Protein 4L5R (pdb70)

Structure (mmCIF, N/CA/C/O backbone):
data_4L5R
#
_entry.id   4L5R
#
_cell.length_a   46.347
_cell.length_b   86.424
_cell.length_c   51.412
_cell.angle_alpha   90.00
_cell.angle_beta   113.34
_cell.angle_gamma   90.00
#
_symmetry.space_group_name_H-M   'P 1 21 1'
#
loop_
_entity.id
_entity.type
_entity.pdbx_description
1 polymer 'Interferon-activable protein 202'
2 polymer '20-mer DNA'
3 non-polymer 'SODIUM ION'
4 water water
#
loop_
_atom_site.group_PDB
_atom_site.id
_atom_site.type_symbol
_atom_site.label_atom_id
_atom_site.label_alt_id
_atom_site.label_comp_id
_atom_site.label_asym_id
_atom_site.label_entity_id
_atom_site.label_seq_id
_atom_site.pdbx_PDB_ins_code
_atom_site.Cartn_x
_atom_site.Cartn_y
_atom_site.Cartn_z
_atom_site.occupancy
_atom_site.B_iso_or_equiv
_atom_site.auth_seq_id
_atom_site.auth_comp_id
_atom_site.auth_asym_id
_atom_site.auth_atom_id
_atom_site.pdbx_PDB_model_num
ATOM 1 N N . THR A 1 1 ? -9.460 -38.362 -5.448 1.00 64.27 46 THR C N 1
ATOM 2 C CA . THR A 1 1 ? -10.415 -37.531 -4.724 1.00 65.69 46 THR C CA 1
ATOM 3 C C . THR A 1 1 ? -11.283 -36.722 -5.687 1.00 61.82 46 THR C C 1
ATOM 4 O O . THR A 1 1 ? -10.833 -36.346 -6.767 1.00 62.52 46 THR C O 1
ATOM 8 N N . PRO A 1 2 ? -12.536 -36.448 -5.297 1.00 62.39 47 PRO C N 1
ATOM 9 C CA . PRO A 1 2 ? -13.442 -35.729 -6.201 1.00 55.56 47 PRO C CA 1
ATOM 10 C C . PRO A 1 2 ? -12.928 -34.338 -6.587 1.00 48.43 47 PRO C C 1
ATOM 11 O O . PRO A 1 2 ? -13.270 -33.847 -7.661 1.00 44.38 47 PRO C O 1
ATOM 15 N N . LYS A 1 3 ? -12.120 -33.719 -5.730 1.00 46.08 48 LYS C N 1
ATOM 16 C CA . LYS A 1 3 ? -11.606 -32.377 -6.007 1.00 45.25 48 LYS C CA 1
ATOM 17 C C . LYS A 1 3 ? -10.186 -32.362 -6.579 1.00 41.72 48 LYS C C 1
ATOM 18 O O . LYS A 1 3 ? -9.561 -31.305 -6.653 1.00 40.37 48 LYS C O 1
ATOM 24 N N . LYS A 1 4 ? -9.674 -33.527 -6.970 1.00 48.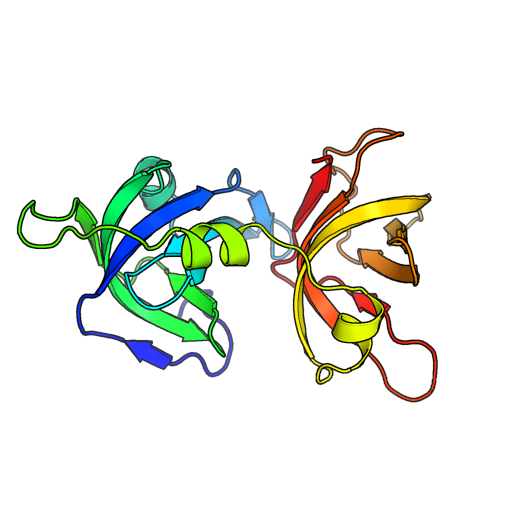68 49 LYS C N 1
ATOM 25 C CA . LYS A 1 4 ? -8.313 -33.634 -7.506 1.00 52.14 49 LYS C CA 1
ATOM 26 C C . LYS A 1 4 ? -8.068 -32.613 -8.618 1.00 43.56 49 LYS C C 1
ATOM 27 O O . LYS A 1 4 ? -8.851 -32.522 -9.569 1.00 36.99 49 LYS C O 1
ATOM 33 N N . ASN A 1 5 ? -6.981 -31.851 -8.486 1.00 36.33 50 ASN C N 1
ATOM 34 C CA . ASN A 1 5 ? -6.581 -30.852 -9.475 1.00 34.52 50 ASN C CA 1
ATOM 35 C C . ASN A 1 5 ? -7.478 -29.621 -9.596 1.00 36.24 50 ASN C C 1
ATOM 36 O O . ASN A 1 5 ? -7.154 -28.695 -10.346 1.00 35.99 50 ASN C O 1
ATOM 41 N N . ILE A 1 6 ? -8.589 -29.595 -8.862 1.00 33.29 51 ILE C N 1
ATOM 42 C CA . ILE A 1 6 ? -9.496 -28.441 -8.921 1.00 33.64 51 ILE C CA 1
ATOM 43 C C . ILE A 1 6 ? -8.964 -27.255 -8.112 1.00 37.99 51 ILE C C 1
ATOM 44 O O . ILE A 1 6 ? -8.326 -27.437 -7.078 1.00 39.15 51 ILE C O 1
ATOM 49 N N . SER A 1 7 ? -9.243 -26.040 -8.575 1.00 36.39 52 SER C N 1
ATOM 50 C CA . SER A 1 7 ? -8.757 -24.836 -7.901 1.00 39.02 52 SER C CA 1
ATOM 51 C C . SER A 1 7 ? -9.389 -24.639 -6.522 1.00 45.25 52 SER C C 1
ATOM 52 O O . SER A 1 7 ? -10.503 -25.100 -6.268 1.00 38.41 52 SER C O 1
ATOM 55 N N . LYS A 1 8 ? -8.668 -23.946 -5.643 1.00 51.67 53 LYS C N 1
ATOM 56 C CA . LYS A 1 8 ? -9.157 -23.623 -4.304 1.00 54.93 53 LYS C CA 1
ATOM 57 C C . LYS A 1 8 ? -10.480 -22.869 -4.351 1.00 51.58 53 LYS C C 1
ATOM 58 O O . LYS A 1 8 ? -10.639 -21.922 -5.122 1.00 46.79 53 LYS C O 1
ATOM 64 N N . GLY A 1 9 ? -11.426 -23.292 -3.518 1.00 50.63 54 GLY C N 1
ATOM 65 C CA . GLY A 1 9 ? -12.689 -22.590 -3.381 1.00 55.62 54 GLY C CA 1
ATOM 66 C C . GLY A 1 9 ? -13.709 -22.815 -4.486 1.00 53.26 54 GLY C C 1
ATOM 67 O O . GLY A 1 9 ? -14.758 -22.173 -4.499 1.00 52.43 54 GLY C O 1
ATOM 68 N N . ALA A 1 10 ? -13.415 -23.720 -5.415 1.00 41.50 55 ALA C N 1
ATOM 69 C CA . ALA A 1 10 ? -14.313 -23.940 -6.543 1.00 38.42 55 ALA C CA 1
ATOM 70 C C . ALA A 1 10 ? -15.611 -24.604 -6.086 1.00 37.26 55 ALA C C 1
ATOM 71 O O . ALA A 1 10 ? -15.625 -25.377 -5.129 1.00 38.95 55 ALA C O 1
ATOM 73 N N . VAL A 1 11 ? -16.694 -24.275 -6.777 1.00 37.05 56 VAL C N 1
ATOM 74 C CA . VAL A 1 11 ? -18.027 -24.764 -6.442 1.00 40.35 56 VAL C CA 1
ATOM 75 C C . VAL A 1 11 ? -18.501 -25.869 -7.382 1.00 37.60 56 VAL C C 1
ATOM 76 O O . VAL A 1 11 ? -18.534 -25.701 -8.607 1.00 35.02 56 VAL C O 1
ATOM 80 N N . LEU A 1 12 ? -18.889 -26.995 -6.797 1.00 38.20 57 LEU C N 1
ATOM 81 C CA . LEU A 1 12 ? -19.408 -28.115 -7.567 1.00 34.58 57 LEU C CA 1
ATOM 82 C C . LEU A 1 12 ? -20.823 -27.851 -8.092 1.00 36.90 57 LEU C C 1
ATOM 83 O O . LEU A 1 12 ? -21.705 -27.445 -7.339 1.00 38.18 57 LEU C O 1
ATOM 88 N N . HIS A 1 13 ? -21.030 -28.074 -9.389 1.00 31.01 58 HIS C N 1
ATOM 89 C CA . HIS A 1 13 ? -22.362 -27.980 -9.985 1.00 41.85 58 HIS C CA 1
ATOM 90 C C . HIS A 1 13 ? -22.805 -29.359 -10.466 1.00 41.33 58 HIS C C 1
ATOM 91 O O . HIS A 1 13 ? -22.261 -29.906 -11.427 1.00 37.56 58 HIS C O 1
ATOM 98 N N . GLU A 1 14 ? -23.791 -29.925 -9.787 1.00 37.28 59 GLU C N 1
ATOM 99 C CA . GLU A 1 14 ? -24.247 -31.265 -10.116 1.00 41.47 59 GLU C CA 1
ATOM 100 C C . GLU A 1 14 ? -25.200 -31.272 -11.298 1.00 40.17 59 GLU C C 1
ATOM 101 O O . GLU A 1 14 ? -25.260 -32.246 -12.049 1.00 37.13 59 GLU C O 1
ATOM 107 N N . LYS A 1 15 ? -25.949 -30.189 -11.465 1.00 34.28 60 LYS C N 1
ATOM 108 C CA . LYS A 1 15 ? -26.954 -30.143 -12.519 1.00 39.22 60 LYS C CA 1
ATOM 109 C C . LYS A 1 15 ? -26.306 -30.052 -13.896 1.00 31.21 60 LYS C C 1
ATOM 110 O O . LYS A 1 15 ? -25.335 -29.309 -14.082 1.00 34.47 60 LYS C O 1
ATOM 116 N N . PRO A 1 16 ? -26.841 -30.804 -14.865 1.00 31.53 61 PRO C N 1
ATOM 117 C CA . PRO A 1 16 ? -26.335 -30.772 -16.242 1.00 39.06 61 PRO C CA 1
ATOM 118 C C . PRO A 1 16 ? -26.468 -29.404 -16.915 1.00 37.00 61 PRO C C 1
ATOM 119 O O . PRO A 1 16 ? -27.472 -28.710 -16.766 1.00 32.06 61 PRO C O 1
ATOM 123 N N . MET A 1 17 ? -25.428 -29.024 -17.645 1.00 36.10 62 MET C N 1
ATOM 124 C CA . MET A 1 17 ? -25.464 -27.843 -18.490 1.00 29.37 62 MET C CA 1
ATOM 125 C C . MET A 1 17 ? -24.968 -28.194 -19.888 1.00 28.99 62 MET C C 1
ATOM 126 O O . MET A 1 17 ? -23.885 -28.780 -20.051 1.00 29.97 62 MET C O 1
ATOM 131 N N . THR A 1 18 ? -25.742 -27.815 -20.899 1.00 27.24 63 THR C N 1
ATOM 132 C CA . THR A 1 18 ? -25.330 -28.050 -22.279 1.00 28.84 63 THR C CA 1
ATOM 133 C C . THR A 1 18 ? -24.599 -26.833 -22.852 1.00 30.20 63 THR C C 1
ATOM 134 O O . THR A 1 18 ? -25.093 -25.710 -22.773 1.00 25.11 63 THR C O 1
ATOM 138 N N . VAL A 1 19 ? -23.422 -27.066 -23.423 1.00 24.00 64 VAL C N 1
ATOM 139 C CA . VAL A 1 19 ? -22.633 -25.993 -24.033 1.00 23.14 64 VAL C CA 1
ATOM 140 C C . VAL A 1 19 ? -22.199 -26.348 -25.457 1.00 28.22 64 VAL C C 1
ATOM 141 O O . VAL A 1 19 ? -22.146 -27.524 -25.841 1.00 28.29 64 VAL C O 1
ATOM 145 N N . MET A 1 20 ? -21.868 -25.330 -26.240 1.00 26.73 65 MET C N 1
ATOM 146 C CA . MET A 1 20 ? -21.291 -25.573 -27.546 1.00 25.11 65 MET C CA 1
ATOM 147 C C . MET A 1 20 ? -19.800 -25.288 -27.455 1.00 27.28 65 MET C C 1
ATOM 148 O O . MET A 1 2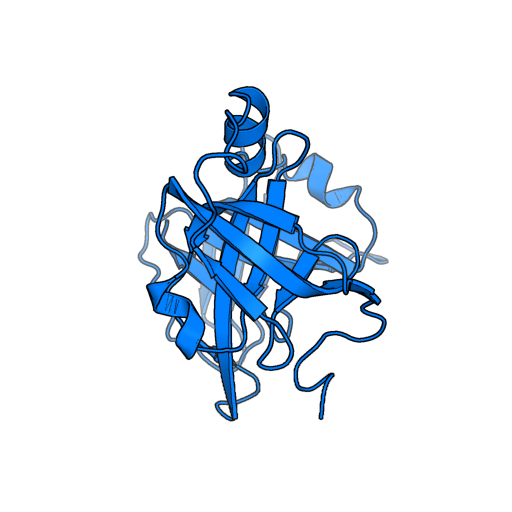0 ? -19.396 -24.236 -26.977 1.00 25.08 65 MET C O 1
ATOM 153 N N . VAL A 1 21 ? -18.982 -26.228 -27.897 1.00 27.81 66 VAL C N 1
ATOM 154 C CA . VAL A 1 21 ? -17.545 -26.012 -27.855 1.00 26.72 66 VAL C CA 1
ATOM 155 C C . VAL A 1 21 ? -17.105 -25.017 -28.929 1.00 28.12 66 VAL C C 1
ATOM 156 O O . VAL A 1 21 ? -17.454 -25.156 -30.106 1.00 32.45 66 VAL C O 1
ATOM 160 N N . LEU A 1 22 ? -16.345 -24.009 -28.519 1.00 28.42 67 LEU C N 1
ATOM 161 C CA . LEU A 1 22 ? -15.829 -23.024 -29.459 1.00 26.54 67 LEU C CA 1
ATOM 162 C C . LEU A 1 22 ? -14.367 -23.324 -29.815 1.00 28.16 67 LEU C C 1
ATOM 163 O O . LEU A 1 22 ? -14.017 -23.438 -30.990 1.00 30.98 67 LEU C O 1
ATOM 168 N N . THR A 1 23 ? -13.522 -23.465 -28.801 1.00 25.29 68 THR C N 1
ATOM 169 C CA . THR A 1 23 ? -12.096 -23.742 -29.032 1.00 29.16 68 THR C CA 1
ATOM 170 C C . THR A 1 23 ? -11.525 -24.656 -27.961 1.00 26.41 68 THR C C 1
ATOM 171 O O . THR A 1 23 ? -12.099 -24.794 -26.876 1.00 29.14 68 THR C O 1
ATOM 175 N N . ALA A 1 24 ? -10.384 -25.271 -28.263 1.00 26.78 69 ALA C N 1
ATOM 176 C CA . ALA A 1 24 ? -9.641 -26.022 -27.270 1.00 24.51 69 ALA C CA 1
ATOM 177 C C . ALA A 1 24 ? -8.168 -26.110 -27.678 1.00 27.41 69 ALA C C 1
ATOM 178 O O . ALA A 1 24 ? -7.847 -26.258 -28.857 1.00 31.01 69 ALA C O 1
ATOM 180 N N . THR A 1 25 ? -7.285 -26.011 -26.695 1.00 25.65 70 THR C N 1
ATOM 181 C CA . THR A 1 25 ? -5.845 -26.117 -26.933 1.00 28.40 70 THR C CA 1
ATOM 182 C C . THR A 1 25 ? -5.434 -27.574 -26.946 1.00 25.60 70 THR C C 1
ATOM 183 O O . THR A 1 25 ? -6.229 -28.460 -26.595 1.00 24.87 70 THR C O 1
ATOM 187 N N . GLU A 1 26 ? -4.196 -27.839 -27.358 1.00 27.08 71 GLU C N 1
ATOM 188 C CA . GLU A 1 26 ? -3.635 -29.156 -27.165 1.00 27.97 71 GLU C CA 1
ATOM 189 C C . GLU A 1 26 ? -3.427 -29.334 -25.668 1.00 22.97 71 GLU C C 1
ATOM 190 O O . GLU A 1 26 ? -3.337 -28.348 -24.926 1.00 23.08 71 GLU C O 1
ATOM 196 N N . PRO A 1 27 ? -3.329 -30.587 -25.220 1.00 29.16 72 PRO C N 1
ATOM 197 C CA . PRO A 1 27 ? -2.966 -30.893 -23.835 1.00 30.11 72 PRO C CA 1
ATOM 198 C C . PRO A 1 27 ? -1.522 -30.502 -23.568 1.00 32.20 72 PRO C C 1
ATOM 199 O O . PRO A 1 27 ? -0.726 -30.427 -24.499 1.00 26.73 72 PRO C O 1
ATOM 203 N N . PHE A 1 28 ? -1.192 -30.247 -22.312 1.00 24.05 73 PHE C N 1
ATOM 204 C CA . PHE A 1 28 ? 0.170 -29.905 -21.954 1.00 26.15 73 PHE C CA 1
ATOM 205 C C . PHE A 1 28 ? 0.362 -30.287 -20.498 1.00 35.74 73 PHE C C 1
ATOM 206 O O . PHE A 1 28 ? -0.604 -30.350 -19.730 1.00 24.26 73 PHE C O 1
ATOM 214 N N . ASN A 1 29 ? 1.603 -30.592 -20.135 1.00 25.53 74 ASN C N 1
ATOM 215 C CA . ASN A 1 29 ? 1.939 -30.872 -18.748 1.00 26.17 74 ASN C CA 1
ATOM 216 C C . ASN A 1 29 ? 2.094 -29.591 -17.919 1.00 29.84 74 ASN C C 1
ATOM 217 O O . ASN A 1 29 ? 2.571 -28.573 -18.411 1.00 29.34 74 ASN C O 1
ATOM 222 N N . TYR A 1 30 ? 1.699 -29.658 -16.653 1.00 35.80 75 TYR C N 1
ATOM 223 C CA . TYR A 1 30 ? 1.941 -28.559 -15.730 1.00 25.11 75 TYR C CA 1
ATOM 224 C C . TYR A 1 30 ? 2.285 -29.160 -14.358 1.00 28.63 75 TYR C C 1
ATOM 225 O O . TYR A 1 30 ? 2.423 -30.382 -14.231 1.00 37.22 75 TYR C O 1
ATOM 234 N N . LYS A 1 31 ? 2.458 -28.319 -13.340 1.00 33.45 76 LYS C N 1
ATOM 235 C CA . LYS A 1 31 ? 2.847 -28.808 -12.016 1.00 35.14 76 LYS C CA 1
ATOM 236 C C . LYS A 1 31 ? 4.162 -29.605 -12.062 1.00 44.24 76 LYS C C 1
ATOM 237 O O . LYS A 1 31 ? 4.262 -30.709 -11.513 1.00 37.03 76 LYS C O 1
ATOM 243 N N . GLU A 1 32 ? 5.164 -29.028 -12.723 1.00 48.82 77 GLU C N 1
ATOM 244 C CA . GLU A 1 32 ? 6.482 -29.649 -12.867 1.00 55.97 77 GLU C CA 1
ATOM 245 C C . GLU A 1 32 ? 6.417 -31.067 -13.430 1.00 53.97 77 GLU C C 1
ATOM 246 O O . GLU A 1 32 ? 7.040 -31.986 -12.897 1.00 52.23 77 GLU C O 1
ATOM 249 N N . GLY A 1 33 ? 5.652 -31.236 -14.503 1.00 49.67 78 GLY C N 1
ATOM 250 C CA . GLY A 1 33 ? 5.582 -32.500 -15.212 1.00 41.26 78 GLY C CA 1
ATOM 251 C C . GLY A 1 33 ? 4.675 -33.563 -14.618 1.00 50.19 78 GLY C C 1
ATOM 252 O O . GLY A 1 33 ? 4.603 -34.673 -15.141 1.00 58.66 78 GLY C O 1
ATOM 253 N N . LYS A 1 34 ? 3.965 -33.227 -13.544 1.00 45.47 79 LYS C N 1
ATOM 254 C CA . LYS A 1 34 ? 3.191 -34.218 -12.802 1.00 39.37 79 LYS C CA 1
ATOM 255 C C . LYS A 1 34 ? 1.729 -34.370 -13.250 1.00 39.79 79 LYS C C 1
ATOM 256 O O . LYS A 1 34 ? 1.104 -35.387 -12.973 1.00 44.38 79 LYS C O 1
ATOM 262 N N . GLU A 1 35 ? 1.176 -33.363 -13.918 1.00 37.66 80 GLU C N 1
ATOM 263 C CA . GLU A 1 35 ? -0.222 -33.436 -14.361 1.00 36.17 80 GLU C CA 1
ATOM 264 C C . GLU A 1 35 ? -0.374 -32.899 -15.780 1.00 37.77 80 GLU C C 1
ATOM 265 O O . GLU A 1 35 ? 0.527 -32.227 -16.285 1.00 30.82 80 GLU C O 1
ATOM 271 N N . ASN A 1 36 ? -1.512 -33.180 -16.420 1.00 27.74 81 ASN C N 1
ATOM 272 C CA . ASN A 1 36 ? -1.811 -32.560 -17.712 1.00 27.37 81 ASN C CA 1
ATOM 273 C C . ASN A 1 36 ? -3.172 -31.868 -17.742 1.00 29.91 81 ASN C C 1
ATOM 274 O O . ASN A 1 36 ? -4.004 -32.081 -16.867 1.00 32.67 81 ASN C O 1
ATOM 279 N N . MET A 1 37 ? -3.383 -31.018 -18.739 1.00 28.18 82 MET C N 1
ATOM 280 C CA . MET A 1 37 ? -4.652 -30.299 -18.867 1.00 25.27 82 MET C CA 1
ATOM 281 C C . MET A 1 37 ? -4.738 -29.687 -20.256 1.00 30.17 82 MET C C 1
ATOM 282 O O . MET A 1 37 ? -3.759 -29.700 -21.010 1.00 25.30 82 MET C O 1
ATOM 287 N N . PHE A 1 38 ? -5.904 -29.144 -20.603 1.00 20.24 83 PHE C N 1
ATOM 288 C CA . PHE A 1 38 ? -5.996 -28.320 -21.783 1.00 21.02 83 PHE C CA 1
ATOM 289 C C . PHE A 1 38 ? -7.005 -27.215 -21.496 1.00 22.55 83 PHE C C 1
ATOM 290 O O . PHE A 1 38 ? -7.855 -27.363 -20.608 1.00 20.05 83 PHE C O 1
ATOM 298 N N . HIS A 1 39 ? -6.856 -26.099 -22.192 1.00 18.37 84 HIS C N 1
ATOM 299 C CA . HIS A 1 39 ? -7.812 -24.994 -22.087 1.00 20.46 84 HIS C CA 1
ATOM 300 C C . HIS A 1 39 ? -8.888 -25.109 -23.143 1.00 24.09 84 HIS C C 1
ATOM 301 O O . HIS A 1 39 ? -8.651 -25.641 -24.220 1.00 25.18 84 HIS C O 1
ATOM 308 N N . ALA A 1 40 ? -10.065 -24.558 -22.862 1.00 24.26 85 ALA C N 1
ATOM 309 C CA . ALA A 1 40 ? -11.089 -24.533 -23.868 1.00 16.80 85 ALA C CA 1
ATOM 310 C C . ALA A 1 40 ? -12.003 -23.340 -23.600 1.00 18.35 85 ALA C C 1
ATOM 311 O O . ALA A 1 40 ? -11.949 -22.735 -22.521 1.00 19.44 85 ALA C O 1
ATOM 313 N N . THR A 1 41 ? -12.787 -22.989 -24.615 1.00 19.86 86 THR C N 1
ATOM 314 C CA . THR A 1 41 ? -13.856 -21.976 -24.498 1.00 17.42 86 THR C CA 1
ATOM 315 C C . THR A 1 41 ? -15.136 -22.632 -25.017 1.00 20.42 86 THR C C 1
ATOM 316 O O . THR A 1 41 ? -15.120 -23.318 -26.049 1.00 24.25 86 THR C O 1
ATOM 320 N N . VAL A 1 42 ? -16.229 -22.443 -24.286 1.00 21.52 87 VAL C N 1
ATOM 321 C CA . VAL A 1 42 ? -17.519 -22.989 -24.671 1.00 22.66 87 VAL C CA 1
ATOM 322 C C . VAL A 1 42 ? -18.559 -21.893 -24.487 1.00 22.84 87 VAL C C 1
ATOM 323 O O . VAL A 1 42 ? -18.284 -20.877 -23.845 1.00 20.20 87 VAL C O 1
ATOM 327 N N . ALA A 1 43 ? -19.750 -22.110 -25.035 1.00 20.50 88 ALA C N 1
ATOM 328 C CA . ALA A 1 43 ? -20.795 -21.103 -24.959 1.00 28.15 88 ALA C CA 1
ATOM 329 C C . ALA A 1 43 ? -22.165 -21.728 -24.723 1.00 25.83 88 ALA C C 1
ATOM 330 O O . ALA A 1 43 ? -22.465 -22.814 -25.220 1.00 26.07 88 ALA C O 1
ATOM 332 N N . THR A 1 44 ? -22.977 -21.037 -23.932 1.00 29.86 89 THR C N 1
ATOM 333 C CA . THR A 1 44 ? -24.388 -21.363 -23.816 1.00 28.20 89 THR C CA 1
ATOM 334 C C . THR A 1 44 ? -25.144 -20.284 -24.572 1.00 27.57 89 THR C C 1
ATOM 335 O O . THR A 1 44 ? -24.539 -19.439 -25.222 1.00 26.48 89 THR C O 1
ATOM 339 N N . GLU A 1 45 ? -26.468 -20.285 -24.482 1.00 27.78 90 GLU C N 1
ATOM 340 C CA . GLU A 1 45 ? -27.232 -19.221 -25.115 1.00 24.30 90 GLU C CA 1
ATOM 341 C C . GLU A 1 45 ? -27.021 -17.868 -24.409 1.00 32.82 90 GLU C C 1
ATOM 342 O O . GLU A 1 45 ? -27.263 -16.804 -24.991 1.00 34.10 90 GLU C O 1
ATOM 348 N N . SER A 1 46 ? -26.545 -17.897 -23.163 1.00 24.81 91 SER C N 1
ATOM 349 C CA . SER A 1 46 ? -26.496 -16.677 -22.351 1.00 27.25 91 SER C CA 1
ATOM 350 C C . SER A 1 46 ? -25.087 -16.176 -22.023 1.00 27.22 91 SER C C 1
ATOM 351 O O . SER A 1 46 ? -24.915 -15.034 -21.587 1.00 29.99 91 SER C O 1
ATOM 354 N N . LYS A 1 47 ? -24.081 -17.018 -22.224 1.00 28.27 92 LYS C N 1
ATOM 355 C CA . LYS A 1 47 ? -22.737 -16.679 -21.759 1.00 35.18 92 LYS C CA 1
ATOM 356 C C . LYS A 1 47 ? -21.699 -17.492 -22.515 1.00 26.11 92 LYS C C 1
ATOM 357 O O . LYS A 1 47 ? -22.009 -18.551 -23.062 1.00 26.30 92 LYS C O 1
ATOM 363 N N . TYR A 1 48 ? -20.461 -17.014 -22.540 1.00 25.06 93 TYR C N 1
ATOM 364 C CA . TYR A 1 48 ? -19.355 -17.935 -22.863 1.00 22.65 93 TYR C CA 1
ATOM 365 C C . TYR A 1 48 ? -18.559 -18.183 -21.600 1.00 21.99 93 TYR C C 1
ATOM 366 O O . TYR A 1 48 ? -18.666 -17.423 -20.650 1.00 25.52 93 TYR C O 1
ATOM 375 N N . TYR A 1 49 ? -17.758 -19.253 -21.579 1.00 23.86 94 TYR C N 1
ATOM 376 C CA . TYR A 1 49 ? -16.971 -19.584 -20.405 1.00 22.91 94 TYR C CA 1
ATOM 377 C C . TYR A 1 49 ? -15.606 -20.043 -20.864 1.00 23.71 94 TYR C C 1
ATOM 378 O O . TYR A 1 49 ? -15.513 -20.705 -21.884 1.00 20.27 94 TYR C O 1
ATOM 387 N N . ARG A 1 50 ? -14.574 -19.699 -20.102 1.00 20.98 95 ARG C N 1
ATOM 388 C CA . ARG A 1 50 ? -13.279 -20.356 -20.221 1.00 21.78 95 ARG C CA 1
ATOM 389 C C . ARG A 1 50 ? -13.369 -21.632 -19.409 1.00 18.52 95 ARG C C 1
ATOM 390 O O . ARG A 1 50 ? -14.047 -21.682 -18.376 1.00 22.17 95 ARG C O 1
ATOM 398 N N . VAL A 1 51 ? -12.661 -22.658 -19.866 1.00 19.03 96 VAL C N 1
ATOM 399 C CA . VAL A 1 51 ? -12.757 -23.971 -19.278 1.00 19.99 96 VAL C CA 1
ATOM 400 C C . VAL A 1 51 ? -11.338 -24.517 -19.116 1.00 19.28 96 VAL C C 1
ATOM 401 O O . VAL A 1 51 ? -10.483 -24.322 -19.996 1.00 22.45 96 VAL C O 1
ATOM 405 N N . LYS A 1 52 ? -11.084 -25.145 -17.974 1.00 19.36 97 LYS C N 1
ATOM 406 C CA . LYS A 1 52 ? -9.849 -25.900 -17.775 1.00 21.69 97 LYS C CA 1
ATOM 407 C C . LYS A 1 52 ? -10.230 -27.353 -17.621 1.00 26.98 97 LYS C C 1
ATOM 408 O O . LYS A 1 52 ? -11.052 -27.707 -16.755 1.00 25.13 97 LYS C O 1
ATOM 414 N N . VAL A 1 53 ? -9.635 -28.203 -18.455 1.00 23.99 98 VAL C N 1
ATOM 415 C CA . VAL A 1 53 ? -10.022 -29.607 -18.494 1.00 23.85 98 VAL C CA 1
ATOM 416 C C . VAL A 1 53 ? -8.819 -30.453 -18.075 1.00 28.77 98 VAL C C 1
ATOM 417 O O . VAL A 1 53 ? -7.727 -30.279 -18.602 1.00 22.65 98 VAL C O 1
ATOM 421 N N . PHE A 1 54 ? -9.016 -31.330 -17.101 1.00 27.01 99 PHE C N 1
ATOM 422 C CA . PHE A 1 54 ? -7.916 -32.084 -16.499 1.00 35.03 99 PHE C CA 1
ATOM 423 C C . PHE A 1 54 ? -7.981 -33.545 -16.862 1.00 33.34 99 PHE C C 1
ATOM 424 O O . PHE A 1 54 ? -7.045 -34.301 -16.635 1.00 32.05 99 PHE C O 1
ATOM 432 N N . ASN A 1 55 ? -9.095 -33.940 -17.450 1.00 29.06 100 ASN C N 1
ATOM 433 C CA . ASN A 1 55 ? -9.282 -35.331 -17.819 1.00 28.47 100 ASN C CA 1
ATOM 434 C C . ASN A 1 55 ? -9.012 -35.505 -19.303 1.00 25.81 100 ASN C C 1
ATOM 435 O O . ASN A 1 55 ? -9.811 -35.083 -20.126 1.00 24.29 100 ASN C O 1
ATOM 440 N N . MET A 1 56 ? -7.866 -36.100 -19.646 1.00 27.36 101 MET C N 1
ATOM 441 C CA . MET A 1 56 ? -7.458 -36.202 -21.055 1.00 28.20 101 MET C CA 1
ATOM 442 C C . MET A 1 56 ? -8.418 -37.026 -21.917 1.00 31.94 101 MET C C 1
ATOM 443 O O . MET A 1 56 ? -8.460 -36.859 -23.141 1.00 34.02 101 MET C O 1
ATOM 448 N N . ASP A 1 57 ? -9.184 -37.914 -21.282 1.00 30.38 102 ASP C N 1
ATOM 449 C CA . ASP A 1 57 ? -10.231 -38.658 -21.970 1.00 36.05 102 ASP C CA 1
ATOM 450 C C . ASP A 1 57 ? -11.258 -37.746 -22.638 1.00 35.61 102 ASP C C 1
ATOM 451 O O . ASP A 1 57 ? -11.993 -38.173 -23.519 1.00 30.23 102 ASP C O 1
ATOM 456 N N . LEU A 1 58 ? -11.299 -36.484 -22.236 1.00 33.21 103 LEU C N 1
ATOM 457 C CA . LEU A 1 58 ? -12.284 -35.565 -22.787 1.00 35.26 103 LEU C CA 1
ATOM 458 C C . LEU A 1 58 ? -11.779 -34.804 -24.004 1.00 34.09 103 LEU C C 1
ATOM 459 O O . LEU A 1 58 ? -12.545 -34.096 -24.657 1.00 26.71 103 LEU C O 1
ATOM 464 N N . LYS A 1 59 ? -10.493 -34.930 -24.311 1.00 29.25 104 LYS C N 1
ATOM 465 C CA . LYS A 1 59 ? -9.918 -34.125 -25.386 1.00 32.36 104 LYS C CA 1
ATOM 466 C C . LYS A 1 59 ? -10.686 -34.382 -26.683 1.00 36.10 104 LYS C C 1
ATOM 467 O O . LYS A 1 59 ? -11.029 -33.451 -27.410 1.00 33.03 104 LYS C O 1
ATOM 473 N N . GLU A 1 60 ? -11.011 -35.645 -26.944 1.00 32.17 105 GLU C N 1
ATOM 474 C CA . GLU A 1 60 ? -11.736 -35.997 -28.162 1.00 31.05 105 GLU C CA 1
ATOM 475 C C . GLU A 1 60 ? -13.164 -35.443 -28.193 1.00 35.54 105 GLU C C 1
ATOM 476 O O . GLU A 1 60 ? -13.739 -35.261 -29.264 1.00 43.48 105 GLU C O 1
ATOM 482 N N . LYS A 1 61 ? -13.717 -35.141 -27.022 1.00 32.99 106 LYS C N 1
ATOM 483 C CA . LYS A 1 61 ? -15.070 -34.611 -26.926 1.00 30.39 106 LYS C CA 1
ATOM 484 C C . LYS A 1 61 ? -15.134 -33.095 -27.125 1.00 37.44 106 LYS C C 1
ATOM 485 O O . LYS A 1 61 ? -16.177 -32.553 -27.481 1.00 37.55 106 LYS C O 1
ATOM 491 N N . PHE A 1 62 ? -14.022 -32.410 -26.897 1.00 33.08 107 PHE C N 1
ATOM 492 C CA . PHE A 1 62 ? -14.021 -30.956 -27.040 1.00 34.86 107 PHE C CA 1
ATOM 493 C C . PHE A 1 62 ? -13.717 -30.526 -28.470 1.00 33.01 107 PHE C C 1
ATOM 494 O O . PHE A 1 62 ? -12.676 -29.934 -28.757 1.00 32.98 107 PHE C O 1
ATOM 502 N N . THR A 1 63 ? -14.655 -30.838 -29.356 1.00 31.94 108 THR C N 1
ATOM 503 C CA . THR A 1 63 ? -14.527 -30.575 -30.784 1.00 34.34 108 THR C CA 1
ATOM 504 C C . THR A 1 63 ? -15.269 -29.301 -31.168 1.00 38.38 108 THR C C 1
ATOM 505 O O . THR A 1 63 ? -16.422 -29.096 -30.768 1.00 31.39 108 THR C O 1
ATOM 509 N N . GLU A 1 64 ? -14.613 -28.455 -31.957 1.00 34.61 109 GLU C N 1
ATOM 510 C CA . GLU A 1 64 ? -15.216 -27.205 -32.406 1.00 33.72 109 GLU C CA 1
ATOM 511 C C . GLU A 1 64 ? -16.647 -27.399 -32.928 1.00 36.51 109 GLU C C 1
ATOM 512 O O . GLU A 1 64 ? -16.909 -28.280 -33.745 1.00 36.92 109 GLU C O 1
ATOM 515 N N . ASN A 1 65 ? -17.559 -26.571 -32.421 1.00 29.90 110 ASN C N 1
ATOM 516 C CA . ASN A 1 65 ? -18.941 -26.491 -32.879 1.00 37.58 110 ASN C CA 1
ATOM 517 C C . ASN A 1 65 ? -19.841 -27.652 -32.451 1.00 37.33 110 ASN C C 1
ATOM 518 O O . ASN A 1 65 ? -21.015 -27.682 -32.804 1.00 40.99 110 ASN C O 1
ATOM 523 N N . GLN A 1 66 ? -19.297 -28.589 -31.680 1.00 29.30 111 GLN C N 1
ATOM 524 C CA . GLN A 1 66 ? -20.110 -29.682 -31.154 1.00 32.93 111 GLN C CA 1
ATOM 525 C C . GLN A 1 66 ? -20.776 -29.301 -29.827 1.00 34.73 111 GLN C C 1
ATOM 526 O O . GLN A 1 66 ? -20.246 -28.512 -29.047 1.00 30.97 111 GLN C O 1
ATOM 532 N N . PHE A 1 67 ? -21.948 -29.863 -29.578 1.00 29.17 112 PHE C N 1
ATOM 533 C CA . PHE A 1 67 ? -22.671 -29.604 -28.342 1.00 27.47 112 PHE C CA 1
ATOM 534 C C . PHE A 1 67 ? -22.470 -30.746 -27.365 1.00 30.66 112 PHE C C 1
ATOM 535 O O . PHE A 1 67 ? -22.681 -31.916 -27.706 1.00 32.89 112 PHE C O 1
ATOM 543 N N . ILE A 1 68 ? -22.089 -30.404 -26.143 1.00 29.61 113 ILE C N 1
ATOM 544 C CA . ILE A 1 68 ? -21.865 -31.395 -25.105 1.00 27.78 113 ILE C CA 1
ATOM 545 C C . ILE A 1 68 ? -22.582 -30.990 -23.830 1.00 34.51 113 ILE C C 1
ATOM 546 O O . ILE A 1 68 ? -22.837 -29.806 -23.585 1.00 31.12 113 ILE C O 1
ATOM 551 N N . THR A 1 69 ? -22.931 -31.986 -23.028 1.00 29.39 114 THR C N 1
ATOM 552 C CA . THR A 1 69 ? -23.664 -31.753 -21.793 1.00 28.90 114 THR C CA 1
ATOM 553 C C . THR A 1 69 ? -22.779 -32.152 -20.629 1.00 33.50 114 THR C C 1
ATOM 554 O O . THR A 1 69 ? -22.316 -33.297 -20.545 1.00 36.81 114 THR C O 1
ATOM 558 N N . ILE A 1 70 ? -22.542 -31.204 -19.731 1.00 28.21 115 ILE C N 1
ATOM 559 C CA . ILE A 1 70 ? -21.590 -31.403 -18.652 1.00 25.07 115 ILE C CA 1
ATOM 560 C C . ILE A 1 70 ? -22.280 -31.337 -17.301 1.00 31.60 115 ILE C C 1
ATOM 561 O O . ILE A 1 70 ? -23.142 -30.480 -17.075 1.00 31.29 115 ILE C O 1
ATOM 566 N N . SER A 1 71 ?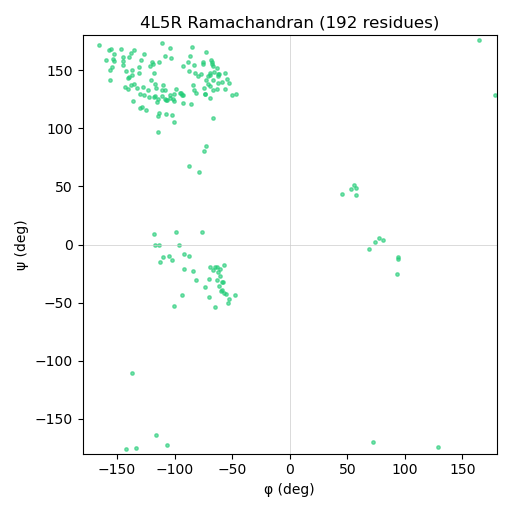 -21.896 -32.240 -16.403 1.00 27.11 116 SER C N 1
ATOM 567 C CA . SER A 1 71 ? -22.414 -32.228 -15.044 1.00 28.90 116 SER C CA 1
ATOM 568 C C . SER A 1 71 ? -21.330 -32.668 -14.069 1.00 25.29 116 SER C C 1
ATOM 569 O O . SER A 1 71 ? -20.374 -33.355 -14.455 1.00 32.00 116 SER C O 1
ATOM 572 N N . LYS A 1 72 ? -21.499 -32.287 -12.804 1.00 25.79 117 LYS C N 1
ATOM 573 C CA . LYS A 1 72 ? -20.506 -32.535 -11.771 1.00 31.88 117 LYS C CA 1
ATOM 574 C C . LYS A 1 72 ? -19.165 -31.903 -12.176 1.00 33.05 117 LYS C C 1
ATOM 575 O O . LYS A 1 72 ? -18.095 -32.498 -12.042 1.00 30.72 117 LYS C O 1
ATOM 581 N N . TYR A 1 73 ? -19.264 -30.693 -12.699 1.00 30.80 118 TYR C N 1
ATOM 582 C CA . TYR A 1 73 ? -18.104 -29.870 -13.001 1.00 25.71 118 TYR C CA 1
ATOM 583 C C . TYR A 1 73 ? -18.019 -28.813 -11.909 1.00 30.74 118 TYR C C 1
ATOM 584 O O . TYR A 1 73 ? -18.953 -28.642 -11.123 1.00 31.99 118 TYR C O 1
ATOM 593 N N . PHE A 1 74 ? -16.907 -28.096 -11.861 1.00 25.71 119 PHE C N 1
ATOM 594 C CA . PHE A 1 74 ? -16.706 -27.081 -10.842 1.00 28.62 119 PHE C CA 1
ATOM 595 C C . PHE A 1 74 ? -16.664 -25.703 -11.470 1.00 34.96 119 PHE C C 1
ATOM 596 O O . PHE A 1 74 ? -16.358 -25.545 -12.657 1.00 31.74 119 PHE C O 1
ATOM 604 N N . ASN A 1 75 ? -16.960 -24.703 -10.656 1.00 30.64 120 ASN C N 1
ATOM 605 C CA . ASN A 1 75 ? -16.949 -23.333 -11.110 1.00 28.91 120 ASN C CA 1
ATOM 606 C C . ASN A 1 75 ? -16.021 -22.556 -10.203 1.00 31.98 120 ASN C C 1
ATOM 607 O O . ASN A 1 75 ? -16.263 -22.446 -8.997 1.00 34.91 120 ASN C O 1
ATOM 612 N N . SER A 1 76 ? -14.945 -22.045 -10.782 1.00 29.12 121 SER C N 1
ATOM 613 C CA . SER A 1 76 ? -13.935 -21.330 -10.017 1.00 35.65 121 SER C CA 1
ATOM 614 C C . SER A 1 76 ? -13.901 -19.871 -10.454 1.00 31.23 121 SER C C 1
ATOM 615 O O . SER A 1 76 ? -13.293 -19.520 -11.464 1.00 32.10 121 SER C O 1
ATOM 618 N N . SER A 1 77 ? -14.599 -19.031 -9.698 1.00 36.05 122 SER C N 1
ATOM 619 C CA . SER A 1 77 ? -14.745 -17.620 -10.040 1.00 37.20 122 SER C CA 1
ATOM 620 C C . SER A 1 77 ? -15.089 -17.404 -11.517 1.00 39.58 122 SER C C 1
ATOM 621 O O . SER A 1 77 ? -14.528 -16.525 -12.172 1.00 39.55 122 SER C O 1
ATOM 624 N N . GLY A 1 78 ? -16.010 -18.208 -12.038 1.00 34.26 123 GLY C N 1
ATOM 625 C CA . GLY A 1 78 ? -16.468 -18.049 -13.406 1.00 29.24 123 GLY C CA 1
ATOM 626 C C . GLY A 1 78 ? -15.750 -18.899 -14.441 1.00 28.97 123 GLY C C 1
ATOM 627 O O . GLY A 1 78 ? -16.166 -18.947 -15.604 1.00 29.29 123 GLY C O 1
ATOM 628 N N . ILE A 1 79 ? -14.647 -19.534 -14.045 1.00 27.05 124 ILE C N 1
ATOM 629 C CA . ILE A 1 79 ? -13.947 -20.447 -14.934 1.00 21.83 124 ILE C CA 1
ATOM 630 C C . ILE A 1 79 ? -14.473 -21.849 -14.617 1.00 20.58 124 ILE C C 1
ATOM 631 O O . ILE A 1 79 ? -14.524 -22.244 -13.461 1.00 24.85 124 ILE C O 1
ATOM 636 N N . LEU A 1 80 ? -14.873 -22.588 -15.637 1.00 19.73 125 LEU C N 1
ATOM 637 C CA . LEU A 1 80 ? -15.347 -23.948 -15.428 1.00 18.47 125 LEU C CA 1
ATOM 638 C C . LEU A 1 80 ? -14.135 -24.877 -15.362 1.00 27.04 125 LEU C C 1
ATOM 639 O O . LEU A 1 80 ? -13.233 -24.775 -16.193 1.00 28.91 125 LEU C O 1
ATOM 644 N N . GLU A 1 81 ? -14.113 -25.759 -14.367 1.00 23.73 126 GLU C N 1
ATOM 645 C CA . GLU A 1 81 ? -13.021 -26.727 -14.218 1.00 25.75 126 GLU C CA 1
ATOM 646 C C . GLU A 1 81 ? -13.611 -28.122 -14.213 1.00 26.59 126 GLU C C 1
ATOM 647 O O . GLU A 1 81 ? -14.605 -28.392 -13.526 1.00 29.44 126 GLU C O 1
ATOM 653 N N . ILE A 1 82 ? -13.007 -29.008 -14.992 1.00 23.50 127 ILE C N 1
ATOM 654 C CA . ILE A 1 82 ? -13.581 -30.317 -15.217 1.00 21.37 127 ILE C CA 1
ATOM 655 C C . ILE A 1 82 ? -12.515 -31.375 -14.979 1.00 24.64 127 ILE C C 1
ATOM 656 O O . ILE A 1 82 ? -11.501 -31.400 -15.672 1.00 29.42 127 ILE C O 1
ATOM 661 N N . ASN A 1 83 ? -12.743 -32.236 -13.991 1.00 27.06 128 ASN C N 1
ATOM 662 C CA . ASN A 1 83 ? -11.860 -33.375 -13.775 1.00 31.71 128 ASN C CA 1
ATOM 663 C C . ASN A 1 83 ? -12.589 -34.695 -13.982 1.00 31.44 128 ASN C C 1
ATOM 664 O O . ASN A 1 83 ? -13.661 -34.731 -14.583 1.00 31.38 128 ASN C O 1
ATOM 669 N N . GLU A 1 84 ? -12.001 -35.778 -13.496 1.00 30.04 129 GLU C N 1
ATOM 670 C CA . GLU A 1 84 ? -12.573 -37.107 -13.691 1.00 34.60 129 GLU C CA 1
ATOM 671 C C . GLU A 1 84 ? -13.916 -37.253 -12.994 1.00 38.61 129 GLU C C 1
ATOM 672 O O . GLU A 1 84 ? -14.705 -38.132 -13.334 1.00 37.82 129 GLU C O 1
ATOM 676 N N . THR A 1 85 ? -14.185 -36.379 -12.029 1.00 42.48 130 THR C N 1
ATOM 677 C CA . THR A 1 85 ? -15.467 -36.394 -11.333 1.00 44.01 130 THR C CA 1
ATOM 678 C C . THR A 1 85 ? -16.642 -36.089 -12.265 1.00 41.79 130 THR C C 1
ATOM 679 O O . THR A 1 85 ? -17.746 -36.595 -12.064 1.00 39.10 130 THR C O 1
ATOM 683 N N . ALA A 1 86 ? -16.407 -35.289 -13.300 1.00 32.07 131 ALA C N 1
ATOM 684 C CA . ALA A 1 86 ? -17.502 -34.843 -14.167 1.00 27.68 131 ALA C CA 1
ATOM 685 C C . ALA A 1 86 ? -18.016 -35.912 -15.149 1.00 38.08 131 ALA C C 1
ATOM 686 O O . ALA A 1 86 ? -17.322 -36.882 -15.474 1.00 36.06 131 ALA C O 1
ATOM 688 N N . THR A 1 87 ? -19.255 -35.734 -15.595 1.00 30.66 132 THR C N 1
ATOM 689 C CA . THR A 1 87 ? -19.786 -36.488 -16.716 1.00 31.20 132 THR C CA 1
ATOM 690 C C . THR A 1 87 ? -19.927 -35.579 -17.928 1.00 28.34 132 THR C C 1
ATOM 691 O O . THR A 1 87 ? -20.470 -34.469 -17.827 1.00 37.04 132 THR C O 1
ATOM 695 N N . VAL A 1 88 ? -19.453 -36.052 -19.075 1.00 27.97 133 VAL C N 1
ATOM 696 C CA . VAL A 1 88 ? -19.585 -35.302 -20.319 1.00 29.96 133 VAL C CA 1
ATOM 697 C C . VAL A 1 88 ? -20.194 -36.200 -21.380 1.00 35.30 133 VAL C C 1
ATOM 698 O O . VAL A 1 88 ? -19.623 -37.239 -21.712 1.00 34.21 133 VAL C O 1
ATOM 702 N N . SER A 1 89 ? -21.364 -35.814 -21.886 1.00 32.90 134 SER C N 1
ATOM 703 C CA . SER A 1 89 ? -22.068 -36.580 -22.915 1.00 34.26 134 SER C CA 1
ATOM 704 C C . SER A 1 89 ? -22.245 -35.727 -24.160 1.00 39.29 134 SER C C 1
ATOM 705 O O . SER A 1 89 ? -22.226 -34.500 -24.086 1.00 32.01 134 SER C O 1
ATOM 708 N N . GLU A 1 90 ? -22.428 -36.375 -25.303 1.00 35.74 135 GLU C N 1
ATOM 709 C CA . GLU A 1 90 ? -22.873 -35.668 -26.494 1.00 35.77 135 GLU C CA 1
ATOM 710 C C . GLU A 1 90 ? -24.319 -35.238 -26.277 1.00 41.12 135 GLU C C 1
ATOM 711 O O . GLU A 1 90 ? -25.145 -36.008 -25.774 1.00 36.12 135 GLU C O 1
ATOM 717 N N . ALA A 1 91 ? -24.617 -33.997 -26.649 1.00 34.89 136 ALA C N 1
ATOM 718 C CA . ALA A 1 91 ? -25.924 -33.409 -26.378 1.00 34.33 136 ALA C CA 1
ATOM 719 C C . ALA A 1 91 ? -27.012 -33.987 -27.268 1.00 35.89 136 ALA C C 1
ATOM 720 O O . ALA A 1 91 ? -26.798 -34.239 -28.452 1.00 43.27 136 ALA C O 1
ATOM 722 N N . ALA A 1 92 ? -28.182 -34.182 -26.674 1.00 41.10 137 ALA C N 1
ATOM 723 C CA . ALA A 1 92 ? -29.371 -34.595 -27.404 1.00 48.53 137 ALA C CA 1
ATOM 724 C C . ALA A 1 92 ? -29.856 -33.438 -28.263 1.00 54.00 137 ALA C C 1
ATOM 725 O O . ALA A 1 92 ? -29.748 -32.275 -27.864 1.00 42.19 137 ALA C O 1
ATOM 727 N N . PRO A 1 93 ? -30.388 -33.751 -29.451 1.00 56.13 138 PRO C N 1
ATOM 728 C CA . PRO A 1 93 ? -30.931 -32.731 -30.354 1.00 59.52 138 PRO C CA 1
ATOM 729 C C . PRO A 1 93 ? -31.853 -31.737 -29.643 1.00 54.14 138 PRO C C 1
ATOM 730 O O . PRO A 1 93 ? -31.741 -30.536 -29.879 1.00 58.10 138 PRO C O 1
ATOM 734 N N . ASN A 1 94 ? -32.734 -32.226 -28.775 1.00 53.54 139 ASN C N 1
ATOM 735 C CA . ASN A 1 94 ? -33.685 -31.357 -28.084 1.00 56.04 139 ASN C CA 1
ATOM 736 C C . ASN A 1 94 ? -33.047 -30.555 -26.954 1.00 49.26 139 ASN C C 1
ATOM 737 O O . ASN A 1 94 ? -33.751 -29.933 -26.150 1.00 43.72 139 ASN C O 1
ATOM 742 N N . GLN A 1 95 ? -31.715 -30.573 -26.898 1.00 41.73 140 GLN C N 1
ATOM 743 C CA . GLN A 1 95 ? -30.970 -29.795 -25.909 1.00 40.15 140 GLN C CA 1
ATOM 744 C C . GLN A 1 95 ? -30.096 -28.745 -26.580 1.00 38.11 140 GLN C C 1
ATOM 745 O O . GLN A 1 95 ? -29.396 -27.996 -25.908 1.00 37.37 140 GLN C O 1
ATOM 751 N N . MET A 1 96 ? -30.127 -28.706 -27.906 1.00 38.32 141 MET C N 1
ATOM 752 C CA . MET A 1 96 ? -29.287 -27.783 -28.651 1.00 43.65 141 MET C CA 1
ATOM 753 C C . MET A 1 96 ? -29.965 -26.433 -28.819 1.00 45.91 141 MET C C 1
ATOM 754 O O . MET A 1 96 ? -31.179 -26.305 -28.646 1.00 49.95 141 MET C O 1
ATOM 759 N N . PHE A 1 97 ? -29.169 -25.428 -29.155 1.00 41.08 142 PHE C N 1
ATOM 760 C CA . PHE A 1 97 ? -29.660 -24.065 -29.249 1.00 44.98 142 PHE C CA 1
ATOM 761 C C . PHE A 1 97 ? -28.736 -23.283 -30.161 1.00 44.72 142 PHE C C 1
ATOM 762 O O . PHE A 1 97 ? -27.645 -23.741 -30.499 1.00 39.02 142 PHE C O 1
ATOM 770 N N . GLU A 1 98 ? -29.179 -22.099 -30.559 1.00 43.69 143 GLU C N 1
ATOM 771 C CA . GLU A 1 98 ? -28.352 -21.216 -31.357 1.00 46.11 143 GLU C CA 1
ATOM 772 C C . GLU A 1 98 ? -27.606 -20.287 -30.412 1.00 42.62 143 GLU C C 1
ATOM 773 O O . GLU A 1 98 ? -28.212 -19.678 -29.531 1.00 43.79 143 GLU C O 1
ATOM 779 N N . VAL A 1 99 ? -26.288 -20.204 -30.566 1.00 42.83 144 VAL C N 1
ATOM 780 C CA . VAL A 1 99 ? -25.497 -19.274 -29.771 1.00 38.50 144 VAL C CA 1
ATOM 781 C C . VAL A 1 99 ? -25.519 -17.928 -30.477 1.00 36.00 144 VAL C C 1
ATOM 782 O O . VAL A 1 99 ? -25.104 -17.827 -31.630 1.00 45.28 144 VAL C O 1
ATOM 786 N N . PRO A 1 100 ? -26.010 -16.889 -29.792 1.00 35.47 145 PRO C N 1
ATOM 787 C CA . PRO A 1 100 ? -26.112 -15.563 -30.408 1.00 45.07 145 PRO C CA 1
ATOM 788 C C . PRO A 1 100 ? -24.758 -15.076 -30.922 1.00 46.07 145 PRO C C 1
ATOM 789 O O . PRO A 1 100 ? -23.720 -15.397 -30.341 1.00 46.78 145 PRO C O 1
ATOM 793 N N . LYS A 1 101 ? -24.775 -14.314 -32.009 1.00 44.01 146 LYS C N 1
ATOM 794 C CA . LYS A 1 101 ? -23.542 -13.843 -32.633 1.00 51.97 146 LYS C CA 1
ATOM 795 C C . LYS A 1 101 ? -22.687 -13.006 -31.680 1.00 44.24 146 LYS C C 1
ATOM 796 O O . LYS A 1 101 ? -21.456 -13.024 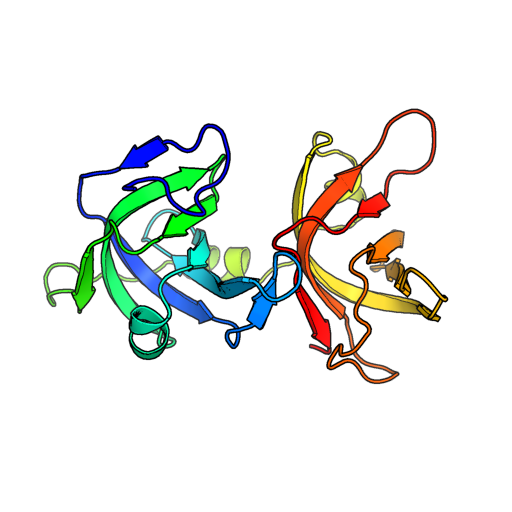-31.751 1.00 49.48 146 LYS C O 1
ATOM 798 N N . ASN A 1 102 ? -23.339 -12.276 -30.786 1.00 43.13 147 ASN C N 1
ATOM 799 C CA . ASN A 1 102 ? -22.632 -11.403 -29.858 1.00 43.70 147 ASN C CA 1
ATOM 800 C C . ASN A 1 102 ? -21.854 -12.180 -28.799 1.00 33.44 147 ASN C C 1
ATO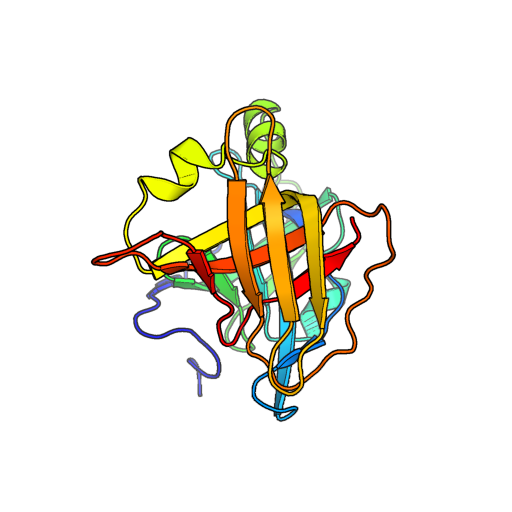M 801 O O . ASN A 1 102 ? -20.833 -11.703 -28.301 1.00 34.73 147 ASN C O 1
ATOM 806 N N . ILE A 1 103 ? -22.350 -13.366 -28.450 1.00 40.65 148 ILE C N 1
ATOM 807 C CA . ILE A 1 103 ? -21.644 -14.262 -27.536 1.00 35.09 148 ILE C CA 1
ATOM 808 C C . ILE A 1 103 ? -20.410 -14.834 -28.210 1.00 33.34 148 ILE C C 1
ATOM 809 O O . ILE A 1 103 ? -19.331 -14.889 -27.613 1.00 32.04 148 ILE C O 1
ATOM 814 N N . ILE A 1 104 ? -20.566 -15.270 -29.456 1.00 33.68 149 ILE C N 1
ATOM 815 C CA . ILE A 1 104 ? -19.426 -15.789 -30.205 1.00 33.38 149 ILE C CA 1
ATOM 816 C C . ILE A 1 104 ? -18.370 -14.693 -30.327 1.00 37.40 149 ILE C C 1
ATOM 817 O O . ILE A 1 104 ? -17.164 -14.940 -30.196 1.00 32.64 149 ILE C O 1
ATOM 822 N N . ARG A 1 105 ? -18.839 -13.474 -30.565 1.00 34.56 150 ARG C N 1
ATOM 823 C CA . ARG A 1 105 ? -17.953 -12.340 -30.745 1.00 37.94 150 ARG C CA 1
ATOM 824 C C . ARG A 1 105 ? -17.196 -12.071 -29.457 1.00 34.84 150 ARG C C 1
ATOM 825 O O . ARG A 1 105 ? -15.968 -12.004 -29.457 1.00 38.58 150 ARG C O 1
ATOM 833 N N . SER A 1 106 ? -17.928 -11.920 -28.355 1.00 30.03 151 SER C N 1
ATOM 834 C CA . SER A 1 106 ? -17.292 -11.680 -27.062 1.00 33.89 151 SER C CA 1
ATOM 835 C C . SER A 1 106 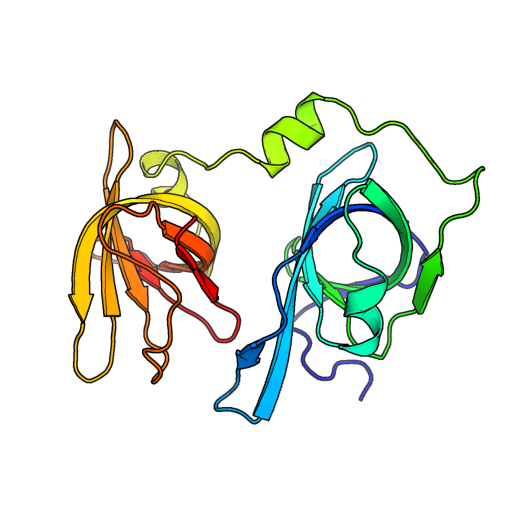? -16.226 -12.715 -26.745 1.00 32.63 151 SER C C 1
ATOM 836 O O . SER A 1 106 ? -15.130 -12.374 -26.303 1.00 37.31 151 SER C O 1
ATOM 839 N N . ALA A 1 107 ? -16.564 -13.983 -26.941 1.00 27.48 152 ALA C N 1
ATOM 840 C CA . ALA A 1 107 ? -15.650 -15.062 -26.578 1.00 25.64 152 ALA C CA 1
ATOM 841 C C . ALA A 1 107 ? -14.325 -14.979 -27.336 1.00 28.73 152 ALA C C 1
ATOM 842 O O . ALA A 1 107 ? -13.318 -15.558 -26.906 1.00 32.75 152 ALA C O 1
ATOM 844 N N . LYS A 1 108 ? -14.325 -14.277 -28.466 1.00 32.07 153 LYS C N 1
ATOM 845 C CA . LYS A 1 108 ? -13.147 -14.218 -29.332 1.00 32.16 153 LYS C CA 1
ATOM 846 C C . LYS A 1 108 ? -12.379 -12.921 -29.175 1.00 34.13 153 LYS C C 1
ATOM 847 O O . LYS A 1 108 ? -11.257 -12.798 -29.659 1.00 37.83 153 LYS C O 1
ATOM 853 N N . GLU A 1 109 ? -12.991 -11.943 -28.514 1.00 31.01 154 GLU C N 1
ATOM 854 C CA . GLU A 1 109 ? -12.368 -10.638 -28.407 1.00 29.81 154 GLU C CA 1
ATOM 855 C C . GLU A 1 109 ? -11.355 -10.559 -27.266 1.00 31.08 154 GLU C C 1
ATOM 856 O O . GLU A 1 109 ? -11.423 -11.308 -26.295 1.00 30.91 154 GLU C O 1
ATOM 862 N N . THR A 1 110 ? -10.393 -9.657 -27.400 1.00 25.86 155 THR C N 1
ATOM 863 C CA . THR A 1 110 ? -9.457 -9.421 -26.325 1.00 26.68 155 THR C CA 1
ATOM 864 C C . THR A 1 110 ? -9.711 -8.046 -25.730 1.00 28.64 155 THR C C 1
ATOM 865 O O . THR A 1 110 ? -9.882 -7.075 -26.456 1.00 27.29 155 THR C O 1
ATOM 869 N N . LEU A 1 111 ? -9.775 -7.983 -24.405 1.00 29.35 156 LEU C N 1
ATOM 870 C CA . LEU A 1 111 ? -9.939 -6.722 -23.698 1.00 27.55 156 LEU C CA 1
ATOM 871 C C . LEU A 1 111 ? -8.766 -5.786 -23.953 1.00 34.22 156 LEU C C 1
ATOM 872 O O . LEU A 1 111 ? -7.608 -6.224 -24.068 1.00 28.91 156 LEU C O 1
ATOM 877 N N . LYS A 1 112 ? -9.064 -4.493 -24.013 1.00 28.71 157 LYS C N 1
ATOM 878 C CA . LYS A 1 112 ? -8.023 -3.472 -24.054 1.00 24.38 157 LYS C CA 1
ATOM 879 C C . LYS A 1 112 ? -7.117 -3.571 -22.822 1.00 26.45 157 LYS C C 1
ATOM 880 O O . LYS A 1 112 ? -7.577 -3.815 -21.701 1.00 26.31 157 LYS C O 1
ATOM 886 N N . ILE A 1 113 ? -5.826 -3.383 -23.041 1.00 24.23 158 ILE C N 1
ATOM 887 C CA . ILE A 1 113 ? -4.866 -3.428 -21.954 1.00 26.36 158 ILE C CA 1
ATOM 888 C C . ILE A 1 113 ? -5.170 -2.395 -20.875 1.00 33.90 158 ILE C C 1
ATOM 889 O O . ILE A 1 113 ? -5.047 -2.684 -19.678 1.00 27.86 158 ILE C O 1
ATOM 894 N N . SER A 1 114 ? -5.591 -1.197 -21.282 1.00 30.20 159 SER C N 1
ATOM 895 C CA . SER A 1 114 ? -5.925 -0.203 -20.283 1.00 34.37 159 SER C CA 1
ATOM 896 C C . SER A 1 114 ? -7.081 -0.714 -19.414 1.00 32.33 159 SER C C 1
ATOM 897 O O . SER A 1 114 ? -7.086 -0.486 -18.207 1.00 37.75 159 SER C O 1
ATOM 900 N N . LYS A 1 115 ? -8.029 -1.450 -20.004 1.00 29.92 160 LYS C N 1
ATOM 901 C CA . LYS A 1 115 ? -9.145 -2.001 -19.235 1.00 33.88 160 LYS C CA 1
ATOM 902 C C . LYS A 1 115 ? -8.696 -3.176 -18.361 1.00 36.65 160 LYS C C 1
ATOM 903 O O . LYS A 1 115 ? -9.182 -3.359 -17.237 1.00 29.96 160 LYS C O 1
ATOM 907 N N . ILE A 1 116 ? -7.776 -3.982 -18.877 1.00 30.09 161 ILE C N 1
ATOM 908 C CA . ILE A 1 116 ? -7.242 -5.077 -18.084 1.00 29.15 161 ILE C CA 1
ATOM 909 C C . ILE A 1 116 ? -6.667 -4.558 -16.766 1.00 25.67 161 ILE C C 1
ATOM 910 O O . ILE A 1 116 ? -6.917 -5.141 -15.696 1.00 27.98 161 ILE C O 1
ATOM 915 N N . LYS A 1 117 ? -5.942 -3.436 -16.844 1.00 25.75 162 LYS C N 1
ATOM 916 C CA . LYS A 1 117 ? -5.250 -2.872 -15.691 1.00 33.63 162 LYS C CA 1
ATOM 917 C C . LYS A 1 117 ? -6.183 -2.430 -14.564 1.00 37.46 162 LYS C C 1
ATOM 918 O O . LYS A 1 117 ? -5.757 -2.276 -13.418 1.00 41.70 162 LYS C O 1
ATOM 924 N N . GLU A 1 118 ? -7.454 -2.232 -14.884 1.00 35.69 163 GLU C N 1
ATOM 925 C CA . GLU A 1 118 ? -8.421 -1.776 -13.887 1.00 35.55 163 GLU C CA 1
ATOM 926 C C . GLU A 1 118 ? -9.065 -2.922 -13.105 1.00 39.91 163 GLU C C 1
ATOM 927 O O . GLU A 1 118 ? -9.764 -2.688 -12.116 1.00 40.40 163 GLU C O 1
ATOM 930 N N . LEU A 1 119 ? -8.835 -4.158 -13.546 1.00 30.21 164 LEU C N 1
ATOM 931 C CA . LEU A 1 119 ? -9.424 -5.317 -12.876 1.00 30.56 164 LEU C CA 1
ATOM 932 C C . LEU A 1 119 ? -8.732 -5.583 -11.542 1.00 31.78 164 LEU C C 1
ATOM 933 O O . LEU A 1 119 ? -7.665 -5.030 -11.279 1.00 35.36 164 LEU C O 1
ATOM 938 N N . ASP A 1 120 ? -9.350 -6.416 -10.707 1.00 31.37 165 ASP C N 1
ATOM 939 C CA . ASP A 1 120 ? -8.797 -6.765 -9.395 1.00 39.50 165 ASP C CA 1
ATOM 940 C C . ASP A 1 120 ? -7.554 -7.629 -9.548 1.00 38.38 165 ASP C C 1
ATOM 941 O O . ASP A 1 120 ? -7.480 -8.449 -10.461 1.00 30.33 165 ASP C O 1
ATOM 946 N N . SER A 1 121 ? -6.594 -7.464 -8.641 1.00 36.40 166 SER C N 1
ATOM 947 C CA . SER A 1 121 ? -5.439 -8.355 -8.596 1.00 38.20 166 SER C CA 1
ATOM 948 C C . SER A 1 121 ? -5.943 -9.781 -8.504 1.00 32.96 166 SER C C 1
ATOM 949 O O . SER A 1 121 ? -6.940 -10.050 -7.841 1.00 34.63 166 SER C O 1
ATOM 952 N N . GLY A 1 122 ? -5.260 -10.698 -9.178 1.00 31.23 167 GLY C N 1
ATOM 953 C CA . GLY A 1 122 ? -5.625 -12.097 -9.101 1.00 34.53 167 GLY C CA 1
ATOM 954 C C . GLY A 1 122 ? -6.551 -12.507 -10.222 1.00 31.81 167 GLY C C 1
ATOM 955 O O . GLY A 1 122 ? -6.781 -13.696 -10.441 1.00 32.48 167 GLY C O 1
ATOM 956 N N . THR A 1 123 ? -7.093 -11.525 -10.937 1.00 30.95 168 THR C N 1
ATOM 957 C CA . THR A 1 123 ? -7.989 -11.824 -12.051 1.00 29.72 168 THR C CA 1
ATOM 958 C C . THR A 1 123 ? -7.261 -12.595 -13.153 1.00 29.88 168 THR C C 1
ATOM 959 O O . THR A 1 123 ? -6.143 -12.248 -13.541 1.00 23.13 168 THR C O 1
ATOM 963 N N . LEU A 1 124 ? -7.891 -13.652 -13.655 1.00 24.46 169 LEU C N 1
ATOM 964 C CA . LEU A 1 124 ? -7.294 -14.434 -14.730 1.00 24.16 169 LEU C CA 1
ATOM 965 C C . LEU A 1 124 ? -7.533 -13.783 -16.073 1.00 30.78 169 LEU C C 1
ATOM 966 O O . LEU A 1 124 ? -8.658 -13.410 -16.408 1.00 26.76 169 LEU C O 1
ATOM 971 N N . ILE A 1 125 ? -6.461 -13.646 -16.842 1.00 21.49 170 ILE C N 1
ATOM 972 C CA . ILE A 1 125 ? -6.502 -12.918 -18.092 1.00 17.08 170 ILE C CA 1
ATOM 973 C C . ILE A 1 125 ? -6.220 -13.827 -19.273 1.00 21.74 170 ILE C C 1
ATOM 974 O O . ILE A 1 125 ? -5.262 -14.609 -19.269 1.00 21.91 170 ILE C O 1
ATOM 979 N N . TYR A 1 126 ? -7.031 -13.679 -20.312 1.00 18.67 171 TYR C N 1
ATOM 980 C CA . TYR A 1 126 ? -6.857 -14.445 -21.530 1.00 21.48 171 TYR C CA 1
ATOM 981 C C . TYR A 1 126 ? -6.906 -13.458 -22.662 1.00 24.74 171 TYR C C 1
ATOM 982 O O . TYR A 1 126 ? -7.650 -12.476 -22.592 1.00 26.45 171 TYR C O 1
ATOM 991 N N . GLY A 1 127 ? -6.165 -13.723 -23.733 1.00 20.53 172 GLY C N 1
ATOM 992 C CA . GLY A 1 127 ? -6.259 -12.857 -24.896 1.00 28.70 172 GLY C CA 1
ATOM 993 C C . GLY A 1 127 ? -5.136 -13.010 -25.899 1.00 22.03 172 GLY C C 1
ATOM 994 O O . GLY A 1 127 ? -4.186 -13.762 -25.669 1.00 24.72 172 GLY C O 1
ATOM 995 N N . VAL A 1 128 ? -5.256 -12.289 -27.010 1.00 25.92 173 VAL C N 1
ATOM 996 C CA . VAL A 1 128 ? -4.258 -12.288 -28.079 1.00 22.90 173 VAL C CA 1
ATOM 997 C C . VAL A 1 128 ? -3.724 -10.859 -28.176 1.00 22.42 173 VAL C C 1
ATOM 998 O O . VAL A 1 128 ? -4.514 -9.893 -28.284 1.00 21.11 173 VAL C O 1
ATOM 1002 N N . PHE A 1 129 ? -2.406 -10.710 -28.114 1.00 25.52 174 PHE C N 1
ATOM 1003 C CA . PHE A 1 129 ? -1.800 -9.370 -28.069 1.00 22.55 174 PHE C CA 1
ATOM 1004 C C . PHE A 1 129 ? -0.582 -9.266 -28.973 1.00 27.46 174 PHE C C 1
ATOM 1005 O O . PHE A 1 129 ? 0.200 -10.225 -29.107 1.00 28.49 174 PHE C O 1
ATOM 1013 N N . ALA A 1 130 ? -0.385 -8.087 -29.554 1.00 23.30 175 ALA C N 1
ATOM 1014 C CA . ALA A 1 130 ? 0.831 -7.816 -30.313 1.00 26.96 175 ALA C CA 1
ATOM 1015 C C . ALA A 1 130 ? 2.031 -7.824 -29.362 1.00 27.80 175 ALA C C 1
ATOM 1016 O O . ALA A 1 130 ? 1.911 -7.465 -28.188 1.00 28.33 175 ALA C O 1
ATOM 1018 N N . VAL A 1 131 ? 3.188 -8.242 -29.870 1.00 27.63 176 VAL C N 1
ATOM 1019 C CA . VAL A 1 131 ? 4.397 -8.328 -29.058 1.00 24.28 176 VAL C CA 1
ATOM 1020 C C . VAL A 1 131 ? 5.367 -7.213 -29.455 1.00 30.76 176 VAL C C 1
ATOM 1021 O O . VAL A 1 131 ? 5.718 -7.068 -30.623 1.00 31.11 176 VAL C O 1
ATOM 1025 N N . GLU A 1 132 ? 5.778 -6.414 -28.480 1.00 26.63 177 GLU C N 1
ATOM 1026 C CA . GLU A 1 132 ? 6.746 -5.349 -28.732 1.00 29.72 177 GLU C CA 1
ATOM 1027 C C . GLU A 1 132 ? 8.153 -5.857 -28.454 1.00 35.96 177 GLU C C 1
ATOM 1028 O O . GLU A 1 132 ? 9.076 -5.613 -29.236 1.00 35.20 177 GLU C O 1
ATOM 1034 N N . LYS A 1 133 ? 8.299 -6.579 -27.346 1.00 32.59 178 LYS C N 1
ATOM 1035 C CA . LYS A 1 133 ? 9.603 -7.096 -26.932 1.00 39.50 178 LYS C CA 1
ATOM 1036 C C . LYS A 1 133 ? 9.474 -8.485 -26.334 1.00 37.41 178 LYS C C 1
ATOM 1037 O O . LYS A 1 133 ? 8.463 -8.818 -25.714 1.00 33.26 178 LYS C O 1
ATOM 1043 N N . LYS A 1 134 ? 10.513 -9.295 -26.500 1.00 28.02 179 LYS C N 1
ATOM 1044 C CA . LYS A 1 134 ? 10.546 -10.595 -25.860 1.00 24.64 179 LYS C CA 1
ATOM 1045 C C . LYS A 1 134 ? 11.949 -10.796 -25.325 1.00 34.93 179 LYS C C 1
ATOM 1046 O O . LYS A 1 134 ? 12.920 -10.440 -25.993 1.00 37.53 179 LYS C O 1
ATOM 1052 N N . LYS A 1 135 ? 12.059 -11.317 -24.108 1.00 28.84 180 LYS C N 1
ATOM 1053 C CA . LYS A 1 135 ? 13.378 -11.598 -23.551 1.00 36.72 180 LYS C CA 1
ATOM 1054 C C . LYS A 1 135 ? 13.390 -12.953 -22.886 1.00 34.55 180 LYS C C 1
ATOM 1055 O O . LYS A 1 135 ? 12.594 -13.210 -21.987 1.00 30.30 180 LYS C O 1
ATOM 1061 N N . VAL A 1 136 ? 14.296 -13.820 -23.327 1.00 31.16 181 VAL C N 1
ATOM 1062 C CA . VAL A 1 136 ? 14.445 -15.120 -22.692 1.00 32.49 181 VAL C CA 1
ATOM 1063 C C . VAL A 1 136 ? 15.518 -15.012 -21.621 1.00 33.89 181 VAL C C 1
ATOM 1064 O O . VAL A 1 136 ? 16.650 -14.616 -21.901 1.00 32.73 181 VAL C O 1
ATOM 1068 N N . ASN A 1 137 ? 15.145 -15.327 -20.388 1.00 34.33 182 ASN C N 1
ATOM 1069 C CA . ASN A 1 137 ? 16.085 -15.301 -19.274 1.00 38.91 182 ASN C CA 1
ATOM 1070 C C . ASN A 1 137 ? 16.372 -16.707 -18.768 1.00 34.42 182 ASN C C 1
ATOM 1071 O O . ASN A 1 137 ? 15.739 -17.676 -19.209 1.00 33.62 182 ASN C O 1
ATOM 1076 N N . ASP A 1 138 ? 17.315 -16.818 -17.835 1.00 33.13 183 ASP C N 1
ATOM 1077 C CA . ASP A 1 138 ? 17.583 -18.093 -17.169 1.00 37.71 183 ASP C CA 1
ATOM 1078 C C . ASP A 1 138 ? 16.329 -18.713 -16.563 1.00 42.38 183 ASP C C 1
ATOM 1079 O O . ASP A 1 138 ? 16.043 -19.896 -16.775 1.00 39.33 183 ASP C O 1
ATOM 1084 N N . LYS A 1 139 ? 15.587 -17.915 -15.796 1.00 31.35 184 LYS C N 1
ATOM 1085 C CA . LYS A 1 139 ? 14.491 -18.460 -14.992 1.00 32.84 184 LYS C CA 1
ATOM 1086 C C . LYS A 1 139 ? 13.108 -17.994 -15.449 1.00 39.08 184 LYS C C 1
ATOM 1087 O O . LYS A 1 139 ? 12.085 -18.395 -14.883 1.00 45.13 184 LYS C O 1
ATOM 1093 N N . SER A 1 140 ? 13.070 -17.169 -16.487 1.00 36.98 185 SER C N 1
ATOM 1094 C CA . SER A 1 140 ? 11.802 -16.645 -16.972 1.00 36.35 185 SER C CA 1
ATOM 1095 C C . SER A 1 140 ? 11.878 -16.251 -18.433 1.00 37.21 185 SER C C 1
ATOM 1096 O O . SER A 1 140 ? 12.968 -16.192 -19.025 1.00 33.63 185 SER C O 1
ATOM 1099 N N . ILE A 1 141 ? 10.710 -15.991 -19.013 1.00 21.17 186 ILE C N 1
ATOM 1100 C CA . ILE A 1 141 ? 10.632 -15.349 -20.297 1.00 22.65 186 ILE C CA 1
ATOM 1101 C C . ILE A 1 141 ? 9.712 -14.174 -20.045 1.00 27.34 186 ILE C C 1
ATOM 1102 O O . ILE A 1 141 ? 8.643 -14.339 -19.457 1.00 28.32 186 ILE C O 1
ATOM 1107 N N . THR A 1 142 ? 10.137 -12.982 -20.434 1.00 22.40 187 THR C N 1
ATOM 1108 C CA . THR A 1 142 ? 9.267 -11.817 -20.260 1.00 20.57 187 THR C CA 1
ATOM 1109 C C . THR A 1 142 ? 8.940 -11.194 -21.602 1.00 24.85 187 THR C C 1
ATOM 1110 O O . THR A 1 142 ? 9.681 -11.352 -22.571 1.00 26.80 187 THR C O 1
ATOM 1114 N N . PHE A 1 143 ? 7.815 -10.488 -21.658 1.00 21.58 188 PHE C N 1
ATOM 1115 C CA . PHE A 1 143 ? 7.349 -9.893 -22.899 1.00 25.42 188 PHE C CA 1
ATOM 1116 C C . PHE A 1 143 ? 6.863 -8.500 -22.557 1.00 23.97 188 PHE C C 1
ATOM 1117 O O . PHE A 1 143 ? 6.404 -8.258 -21.446 1.00 28.71 188 PHE C O 1
ATOM 1125 N N . LYS A 1 144 ? 6.973 -7.591 -23.513 1.00 22.42 189 LYS C N 1
ATOM 1126 C CA . LYS A 1 144 ? 6.198 -6.361 -23.456 1.00 21.66 189 LYS C CA 1
ATOM 1127 C C . LYS A 1 144 ? 5.145 -6.518 -24.535 1.00 24.56 189 LYS C C 1
ATOM 1128 O O . LYS A 1 144 ? 5.474 -6.583 -25.729 1.00 28.40 189 LYS C O 1
ATOM 1134 N N . ILE A 1 145 ? 3.884 -6.639 -24.124 1.00 23.33 190 ILE C N 1
ATOM 1135 C CA . ILE A 1 145 ? 2.803 -6.708 -25.091 1.00 19.39 190 ILE C CA 1
ATOM 1136 C C . ILE A 1 145 ? 2.080 -5.362 -25.163 1.00 23.36 190 ILE C C 1
ATOM 1137 O O . ILE A 1 145 ? 2.187 -4.544 -24.256 1.00 25.56 190 ILE C O 1
ATOM 1142 N N . LYS A 1 146 ? 1.353 -5.135 -26.248 1.00 22.28 191 LYS C N 1
ATOM 1143 C CA . LYS A 1 146 ? 0.713 -3.843 -26.451 1.00 29.84 191 LYS C CA 1
ATOM 1144 C C . LYS A 1 146 ? -0.514 -3.978 -27.331 1.00 32.05 191 LYS C C 1
ATOM 1145 O O . LYS A 1 146 ? -0.667 -4.957 -28.066 1.00 28.94 191 LYS C O 1
ATOM 1151 N N . ASP A 1 147 ? -1.390 -2.986 -27.239 1.00 26.70 192 ASP C N 1
ATOM 1152 C CA . ASP A 1 147 ? -2.415 -2.775 -28.239 1.00 28.13 192 ASP C CA 1
ATOM 1153 C C . ASP A 1 147 ? -2.288 -1.305 -28.661 1.00 35.03 192 ASP C C 1
ATOM 1154 O O . ASP A 1 147 ? -1.317 -0.641 -28.296 1.00 34.85 192 ASP C O 1
ATOM 1159 N N A ASN A 1 148 ? -3.255 -0.800 -29.420 0.43 31.73 193 ASN C N 1
ATOM 1160 N N B ASN A 1 148 ? -3.252 -0.810 -29.427 0.57 30.41 193 ASN C N 1
ATOM 1161 C CA A ASN A 1 148 ? -3.205 0.582 -29.900 0.43 39.79 193 ASN C CA 1
ATOM 1162 C CA B ASN A 1 148 ? -3.170 0.541 -29.971 0.57 39.52 193 ASN C CA 1
ATOM 1163 C C A ASN A 1 148 ? -2.830 1.606 -28.832 0.43 40.86 193 ASN C C 1
ATOM 1164 C C B ASN A 1 148 ? -3.019 1.645 -28.920 0.57 41.50 193 ASN C C 1
ATOM 1165 O O A ASN A 1 148 ? -2.006 2.491 -29.069 0.43 41.76 193 ASN C O 1
ATOM 1166 O O B ASN A 1 148 ? -2.508 2.725 -29.219 0.57 42.15 193 ASN C O 1
ATOM 1175 N N A GLU A 1 149 ? -3.440 1.490 -27.658 0.43 38.13 194 GLU C N 1
ATOM 1176 N N B GLU A 1 149 ? -3.449 1.372 -27.690 0.57 38.52 194 GLU C N 1
ATOM 1177 C CA A GLU A 1 149 ? -3.354 2.560 -26.672 0.43 36.36 194 GLU C CA 1
ATOM 1178 C CA B GLU A 1 149 ? -3.521 2.422 -26.675 0.57 35.98 194 GLU C CA 1
ATOM 1179 C C A GLU A 1 149 ? -2.512 2.267 -25.431 0.43 37.35 194 GLU C C 1
ATOM 1180 C C B GLU A 1 149 ? -2.625 2.230 -25.437 0.57 37.48 194 GLU C C 1
ATOM 1181 O O A GLU A 1 149 ? -2.182 3.188 -24.688 0.43 34.96 194 GLU C O 1
ATOM 1182 O O B GLU A 1 149 ? -2.343 3.191 -24.728 0.57 35.08 194 GLU C O 1
ATOM 1193 N N . ASP A 1 150 ? -2.155 1.008 -25.192 1.00 30.69 195 ASP C N 1
ATOM 1194 C CA . ASP A 1 150 ? -1.367 0.726 -23.993 1.00 26.69 195 ASP C CA 1
ATOM 1195 C C . ASP A 1 150 ? -0.451 -0.505 -24.104 1.00 26.65 195 ASP C C 1
ATOM 1196 O O . ASP A 1 150 ? -0.514 -1.250 -25.079 1.00 31.66 195 ASP C O 1
ATOM 1201 N N . ASN A 1 151 ? 0.409 -0.687 -23.109 1.00 27.56 196 ASN C N 1
ATOM 1202 C CA . ASN A 1 151 ? 1.301 -1.847 -23.065 1.00 23.66 196 ASN C CA 1
ATOM 1203 C C . ASN A 1 151 ? 1.390 -2.379 -21.646 1.00 26.27 196 ASN C C 1
ATOM 1204 O O . ASN A 1 151 ? 1.040 -1.683 -20.696 1.00 30.02 196 ASN C O 1
ATOM 1209 N N . ILE A 1 152 ? 1.843 -3.622 -21.497 1.00 26.94 197 ILE C N 1
ATOM 1210 C CA . ILE A 1 152 ? 1.952 -4.214 -20.179 1.00 24.17 197 ILE C CA 1
ATOM 1211 C C . ILE A 1 152 ? 3.004 -5.323 -20.225 1.00 25.54 197 ILE C C 1
ATOM 1212 O O . ILE A 1 152 ? 3.228 -5.939 -21.266 1.00 25.07 197 ILE C O 1
ATOM 1217 N N . LYS A 1 153 ? 3.670 -5.552 -19.103 1.00 24.37 198 LYS C N 1
ATOM 1218 C CA . LYS A 1 153 ? 4.682 -6.606 -19.034 1.00 27.42 198 LYS C CA 1
ATOM 1219 C C . LYS A 1 153 ? 4.049 -7.969 -18.755 1.00 27.36 198 LYS C C 1
ATOM 1220 O O . LYS A 1 153 ? 3.155 -8.084 -17.921 1.00 24.75 198 LYS C O 1
ATOM 1226 N N . VAL A 1 154 ? 4.513 -8.991 -19.466 1.00 23.81 199 VAL C N 1
ATOM 1227 C CA . VAL A 1 154 ? 4.105 -10.365 -19.201 1.00 23.44 199 VAL C CA 1
ATOM 1228 C C . VAL A 1 154 ? 5.303 -11.118 -18.642 1.00 32.66 199 VAL C C 1
ATOM 1229 O O . VAL A 1 154 ? 6.390 -11.090 -19.228 1.00 31.60 199 VAL C O 1
ATOM 1233 N N . VAL A 1 155 ? 5.097 -11.763 -17.498 1.00 24.78 200 VAL C N 1
ATOM 1234 C CA . VAL A 1 155 ? 6.115 -12.574 -16.845 1.00 24.58 200 VAL C CA 1
ATOM 1235 C C . VAL A 1 155 ? 5.733 -14.049 -16.850 1.00 29.13 200 VAL C C 1
ATOM 1236 O O . VAL A 1 155 ? 4.758 -14.452 -16.206 1.00 25.42 200 VAL C O 1
ATOM 1240 N N . TRP A 1 156 ? 6.509 -14.843 -17.586 1.00 24.85 201 TRP C N 1
ATOM 1241 C CA . TRP A 1 156 ? 6.363 -16.297 -17.624 1.00 24.19 201 TRP C CA 1
ATOM 1242 C C . TRP A 1 156 ? 7.457 -16.906 -16.749 1.00 26.36 201 TRP C C 1
ATOM 1243 O O . TRP A 1 156 ? 8.658 -16.822 -17.064 1.00 32.05 201 TRP C O 1
ATOM 1254 N N . ASP A 1 157 ? 7.018 -17.492 -15.636 1.00 31.23 202 ASP C N 1
ATOM 1255 C CA . ASP A 1 157 ? 7.864 -17.865 -14.508 1.00 41.52 202 ASP C CA 1
ATOM 1256 C C . ASP A 1 157 ? 8.107 -19.363 -14.454 1.00 36.58 202 ASP C C 1
ATOM 1257 O O . ASP A 1 157 ? 8.904 -19.836 -13.645 1.00 39.90 202 ASP C O 1
ATOM 1262 N N . LYS A 1 158 ? 7.384 -20.117 -15.280 1.00 30.82 203 LYS C N 1
ATOM 1263 C CA . LYS A 1 158 ? 7.537 -21.562 -15.296 1.00 41.70 203 LYS C CA 1
ATOM 1264 C C . LYS A 1 158 ? 8.930 -21.910 -15.815 1.00 47.26 203 LYS C C 1
ATOM 1265 O O . LYS A 1 158 ? 9.388 -21.351 -16.815 1.00 41.75 203 LYS C O 1
ATOM 1271 N N . GLU A 1 159 ? 9.613 -22.810 -15.115 1.00 60.28 204 GLU C N 1
ATOM 1272 C CA . GLU A 1 159 ? 10.913 -23.286 -15.568 1.00 66.93 204 GLU C CA 1
ATOM 1273 C C . GLU A 1 159 ? 10.671 -24.205 -16.753 1.00 67.03 204 GLU C C 1
ATOM 1274 O O . GLU A 1 159 ? 10.566 -25.423 -16.603 1.00 81.51 204 GLU C O 1
ATOM 1276 N N . GLN A 1 160 ? 10.554 -23.592 -17.923 1.00 56.94 205 GLN C N 1
ATOM 1277 C CA . GLN A 1 160 ? 10.311 -24.294 -19.170 1.00 51.95 205 GLN C CA 1
ATOM 1278 C C . GLN A 1 160 ? 10.186 -23.259 -20.280 1.00 56.42 205 GLN C C 1
ATOM 1279 O O . GLN A 1 160 ? 9.437 -22.285 -20.159 1.00 66.32 205 GLN C O 1
ATOM 1285 N N . HIS A 1 161 ? 10.945 -23.457 -21.351 1.00 40.28 206 HIS C N 1
ATOM 1286 C CA . HIS A 1 161 ? 11.015 -22.486 -22.435 1.00 41.51 206 HIS C CA 1
ATOM 1287 C C . HIS A 1 161 ? 10.507 -23.065 -23.748 1.00 44.01 206 HIS C C 1
ATOM 1288 O O . HIS A 1 161 ? 10.648 -22.441 -24.807 1.00 44.70 206 HIS C O 1
ATOM 1295 N N . ASN A 1 162 ? 9.917 -24.254 -23.686 1.00 36.85 207 ASN C N 1
ATOM 1296 C CA . ASN A 1 162 ? 9.412 -24.885 -24.903 1.00 48.05 207 ASN C CA 1
ATOM 1297 C C . ASN A 1 162 ? 8.074 -24.300 -25.345 1.00 48.88 207 ASN C C 1
ATOM 1298 O O . ASN A 1 162 ? 7.051 -24.990 -25.393 1.00 51.70 207 ASN C O 1
ATOM 1303 N N . ILE A 1 163 ? 8.095 -23.012 -25.669 1.00 34.91 208 ILE C N 1
ATO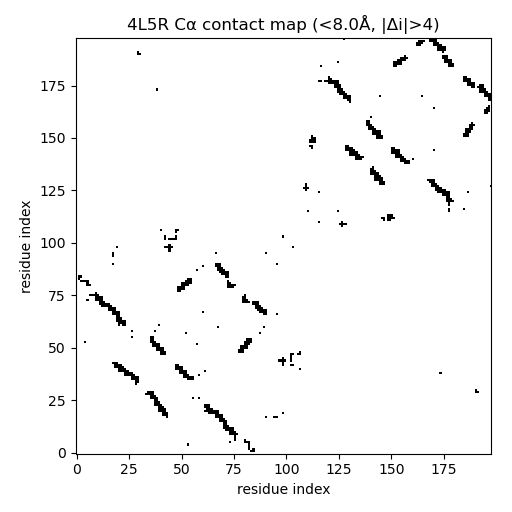M 1304 C CA . ILE A 1 163 ? 6.907 -22.329 -26.129 1.00 33.15 208 ILE C CA 1
ATOM 1305 C C . ILE A 1 163 ? 6.871 -22.308 -27.651 1.00 43.01 208 ILE C C 1
ATOM 1306 O O . ILE A 1 163 ? 7.851 -21.933 -28.301 1.00 50.84 208 ILE C O 1
ATOM 1311 N N . ASN A 1 164 ? 5.739 -22.710 -28.217 1.00 40.09 209 ASN C N 1
ATOM 1312 C CA . ASN A 1 164 ? 5.513 -22.564 -29.648 1.00 35.52 209 ASN C CA 1
ATOM 1313 C C . ASN A 1 164 ? 5.226 -21.106 -29.990 1.00 44.36 209 ASN C C 1
ATOM 1314 O O . ASN A 1 164 ? 4.070 -20.697 -30.136 1.00 45.43 209 ASN C O 1
ATOM 1319 N N . TYR A 1 165 ? 6.297 -20.329 -30.086 1.00 33.87 210 TYR C N 1
ATOM 1320 C CA . TYR A 1 165 ? 6.207 -18.929 -30.467 1.00 41.72 210 TYR C CA 1
ATOM 1321 C C . TYR A 1 165 ? 7.365 -18.567 -31.402 1.00 49.75 210 TYR C C 1
ATOM 1322 O O . TYR A 1 165 ? 8.514 -18.930 -31.144 1.00 53.81 210 TYR C O 1
ATOM 1331 N N . GLU A 1 166 ? 7.057 -17.868 -32.490 1.00 42.68 211 GLU C N 1
ATOM 1332 C CA . GLU A 1 166 ? 8.085 -17.387 -33.411 1.00 50.11 211 GLU C CA 1
ATOM 1333 C C . GLU A 1 166 ? 8.046 -15.864 -33.543 1.00 51.60 211 GLU C C 1
ATOM 1334 O O . GLU A 1 166 ? 7.002 -15.233 -33.332 1.00 40.05 211 GLU C O 1
ATOM 1337 N N . LYS A 1 167 ? 9.188 -15.275 -33.882 1.00 48.29 212 LYS C N 1
ATOM 1338 C CA . LYS A 1 167 ? 9.275 -13.828 -34.032 1.00 45.90 212 LYS C CA 1
ATOM 1339 C C . LYS A 1 167 ? 8.191 -13.336 -34.995 1.00 39.34 212 LYS C C 1
ATOM 1340 O O . LYS A 1 167 ? 7.907 -13.974 -36.012 1.00 39.21 212 LYS C O 1
ATOM 1346 N N . GLY A 1 168 ? 7.572 -12.209 -34.667 1.00 41.91 213 GLY C N 1
ATOM 1347 C CA . GLY A 1 168 ? 6.518 -11.675 -35.508 1.00 48.34 213 GLY C CA 1
ATOM 1348 C C . GLY A 1 168 ? 5.129 -12.124 -35.088 1.00 49.18 213 GLY C C 1
ATOM 1349 O O . GLY A 1 168 ? 4.144 -11.439 -35.364 1.00 43.90 213 GLY C O 1
ATOM 1350 N N . ASP A 1 169 ? 5.047 -13.273 -34.421 1.00 43.41 214 ASP C N 1
ATOM 1351 C CA . ASP A 1 169 ? 3.765 -13.799 -33.947 1.00 42.03 214 ASP C CA 1
ATOM 1352 C C . ASP A 1 169 ? 3.092 -12.854 -32.960 1.00 37.07 214 ASP C C 1
ATOM 1353 O O . ASP A 1 169 ? 3.762 -12.184 -32.177 1.00 31.88 214 ASP C O 1
ATOM 1358 N N . LYS A 1 170 ? 1.765 -12.815 -32.980 1.00 38.43 215 LYS C N 1
ATOM 1359 C CA . LYS A 1 170 ? 1.042 -12.275 -31.842 1.00 32.92 215 LYS C CA 1
ATOM 1360 C C . LYS A 1 170 ? 1.104 -13.328 -30.743 1.00 33.08 215 LYS C C 1
ATOM 1361 O O . LYS A 1 170 ? 1.289 -14.515 -31.021 1.00 35.20 215 LYS C O 1
ATOM 1367 N N . LEU A 1 171 ? 0.968 -12.891 -29.498 1.00 23.83 216 LEU C N 1
ATOM 1368 C CA . LEU A 1 171 ? 1.027 -13.781 -28.357 1.00 23.74 216 LEU C CA 1
ATOM 1369 C C . LEU A 1 171 ? -0.365 -14.085 -27.838 1.00 29.84 216 LEU C C 1
ATOM 1370 O O . LEU A 1 171 ? -1.118 -13.159 -27.524 1.00 23.03 216 LEU C O 1
ATOM 1375 N N . GLN A 1 172 ? -0.698 -15.367 -27.731 1.00 24.40 217 GLN C N 1
ATOM 1376 C CA . GLN A 1 172 ? -1.958 -15.776 -27.116 1.00 28.43 217 GLN C CA 1
ATOM 1377 C C . GLN A 1 172 ? -1.726 -16.240 -25.681 1.00 23.53 217 GLN C C 1
ATOM 1378 O O . GLN A 1 172 ? -0.924 -17.140 -25.425 1.00 31.89 217 GLN C O 1
ATOM 1384 N N . LEU A 1 173 ? -2.425 -15.615 -24.744 1.00 18.85 218 LEU C N 1
ATOM 1385 C CA . LEU A 1 173 ? -2.253 -15.928 -23.333 1.00 20.52 218 LEU C CA 1
ATOM 1386 C C . LEU A 1 173 ? -3.487 -16.641 -22.823 1.00 22.20 218 LEU C C 1
ATOM 1387 O O . LEU A 1 173 ? -4.613 -16.231 -23.128 1.00 25.45 218 LEU C O 1
ATOM 1392 N N . PHE A 1 174 ? -3.275 -17.692 -22.028 1.00 20.71 219 PHE C N 1
ATOM 1393 C CA . PHE A 1 174 ? -4.354 -18.359 -21.317 1.00 22.63 219 PHE C CA 1
ATOM 1394 C C . PHE A 1 174 ? -4.074 -18.342 -19.818 1.00 23.33 219 PHE C C 1
ATOM 1395 O O . PHE A 1 174 ? -3.009 -18.788 -19.360 1.00 23.10 219 PHE C O 1
ATOM 1403 N N . SER A 1 175 ? -5.055 -17.849 -19.060 1.00 18.91 220 SER C N 1
ATOM 1404 C CA . SER A 1 175 ? -5.056 -17.934 -17.596 1.00 19.98 220 SER C CA 1
ATOM 1405 C C . SER A 1 175 ? -3.801 -17.314 -16.972 1.00 20.68 220 SER C C 1
ATOM 1406 O O . SER A 1 175 ? -3.116 -17.939 -16.157 1.00 26.19 220 SER C O 1
ATOM 1409 N N . PHE A 1 176 ? -3.495 -16.088 -17.365 1.00 18.80 221 PHE C N 1
ATOM 1410 C CA . PHE A 1 176 ? -2.465 -15.320 -16.678 1.00 23.17 221 PHE C CA 1
ATOM 1411 C C . PHE A 1 176 ? -3.079 -14.544 -15.519 1.00 33.55 221 PHE C C 1
ATOM 1412 O O . PHE A 1 176 ? -4.274 -14.290 -15.516 1.00 28.32 221 PHE C O 1
ATOM 1420 N N . HIS A 1 177 ? -2.268 -14.177 -14.533 1.00 25.15 222 HIS C N 1
ATOM 1421 C CA . HIS A 1 177 ? -2.790 -13.512 -13.350 1.00 23.04 222 HIS C CA 1
ATOM 1422 C C . HIS A 1 177 ? -2.428 -12.027 -13.343 1.00 23.51 222 HIS C C 1
ATOM 1423 O O . HIS A 1 177 ? -1.255 -11.669 -13.443 1.00 24.85 222 HIS C O 1
ATOM 1430 N N . LEU A 1 178 ? -3.428 -11.159 -13.233 1.00 22.84 223 LEU C N 1
ATOM 1431 C CA . LEU A 1 178 ? -3.136 -9.733 -13.082 1.00 25.60 223 LEU C CA 1
ATOM 1432 C C . LEU A 1 178 ? -2.515 -9.471 -11.710 1.00 27.09 223 LEU C C 1
ATOM 1433 O O . LEU A 1 178 ? -3.087 -9.844 -10.687 1.00 29.04 223 LEU C O 1
ATOM 1438 N N . ARG A 1 179 ? -1.343 -8.830 -11.696 1.00 27.14 224 ARG C N 1
ATOM 1439 C CA . ARG A 1 179 ? -0.719 -8.381 -10.454 1.00 35.27 224 ARG C CA 1
ATOM 1440 C C . ARG A 1 179 ? -0.590 -6.851 -10.466 1.00 36.11 224 ARG C C 1
ATOM 1441 O O . ARG A 1 179 ? -0.421 -6.241 -11.516 1.00 29.97 224 ARG C O 1
ATOM 1449 N N . LYS A 1 180 ? -0.689 -6.234 -9.298 1.00 35.37 225 LYS C N 1
ATOM 1450 C CA . LYS A 1 180 ? -0.680 -4.775 -9.231 1.00 45.59 225 LYS C CA 1
ATOM 1451 C C . LYS A 1 180 ? 0.196 -4.290 -8.085 1.00 47.37 225 LYS C C 1
ATOM 1452 O O . LYS A 1 180 ? 1.417 -4.425 -8.130 1.00 54.26 225 LYS C O 1
ATOM 1458 N N . GLY A 1 181 ? -0.438 -3.737 -7.056 1.00 55.32 226 GLY C N 1
ATOM 1459 C CA . GLY A 1 181 ? 0.278 -3.210 -5.909 1.00 68.29 226 GLY C CA 1
ATOM 1460 C C . GLY A 1 181 ? 1.004 -1.924 -6.251 1.00 72.18 226 GLY C C 1
ATOM 1461 O O . GLY A 1 181 ? 0.795 -1.356 -7.323 1.00 72.34 226 GLY C O 1
ATOM 1462 N N . ASN A 1 182 ? 1.856 -1.463 -5.340 1.00 78.90 227 ASN C N 1
ATOM 1463 C CA . ASN A 1 182 ? 2.671 -0.278 -5.590 1.00 79.75 227 ASN C CA 1
ATOM 1464 C C . ASN A 1 182 ? 3.680 -0.561 -6.701 1.00 77.49 227 ASN C C 1
ATOM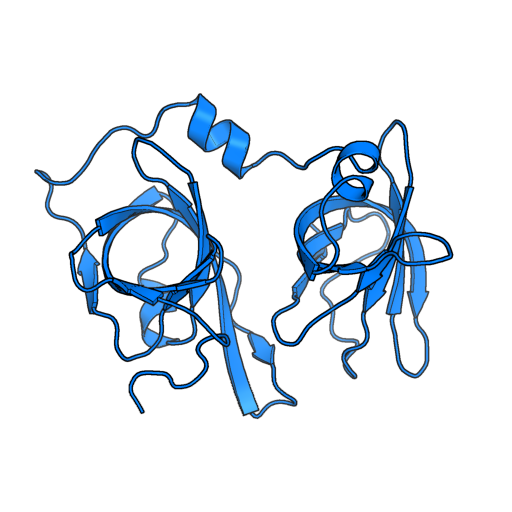 1465 O O . ASN A 1 182 ? 4.632 -1.318 -6.513 1.00 83.10 227 ASN C O 1
ATOM 1470 N N . GLY A 1 183 ? 3.456 0.039 -7.863 1.00 67.83 228 GLY C N 1
ATOM 1471 C CA . GLY A 1 183 ? 4.290 -0.216 -9.022 1.00 66.35 228 GLY C CA 1
ATOM 1472 C C . GLY A 1 183 ? 3.435 -0.572 -10.224 1.00 65.26 228 GLY C C 1
ATOM 1473 O O . GLY A 1 183 ? 2.209 -0.520 -10.152 1.00 61.21 228 GLY C O 1
ATOM 1474 N N . LYS A 1 184 ? 4.074 -0.938 -11.330 1.00 62.96 229 LYS C N 1
ATOM 1475 C CA . LYS A 1 184 ? 3.334 -1.214 -12.557 1.00 58.66 229 LYS C CA 1
ATOM 1476 C C . LYS A 1 184 ? 2.599 -2.551 -12.523 1.00 47.37 229 LYS C C 1
ATOM 1477 O O . LYS A 1 184 ? 3.154 -3.568 -12.102 1.00 49.67 229 LYS C O 1
ATOM 1483 N N . PRO A 1 185 ? 1.333 -2.547 -12.959 1.00 36.97 230 PRO C N 1
ATOM 1484 C CA . PRO A 1 185 ? 0.620 -3.820 -13.092 1.00 32.89 230 PRO C CA 1
ATOM 1485 C C . PRO A 1 185 ? 1.308 -4.689 -14.141 1.00 26.57 230 PRO C C 1
ATOM 1486 O O . PRO A 1 185 ? 1.919 -4.167 -15.074 1.00 29.00 230 PRO C O 1
ATOM 1490 N N . ILE A 1 186 ? 1.195 -6.008 -13.997 1.00 28.75 231 ILE C N 1
ATOM 1491 C CA . ILE A 1 186 ? 1.783 -6.920 -14.955 1.00 24.95 231 ILE C CA 1
ATOM 1492 C C . ILE A 1 186 ? 0.890 -8.146 -15.049 1.00 24.10 231 ILE C C 1
ATOM 1493 O O . ILE A 1 186 ? 0.002 -8.332 -14.223 1.00 27.19 231 ILE C O 1
ATOM 1498 N N . LEU A 1 187 ? 1.141 -8.983 -16.044 1.00 25.56 232 LEU C N 1
ATOM 1499 C CA . LEU A 1 187 ? 0.483 -10.282 -16.114 1.00 24.45 232 LEU C CA 1
ATOM 1500 C C . LEU A 1 187 ? 1.527 -11.341 -15.794 1.00 26.39 232 LEU C C 1
ATOM 1501 O O . LEU A 1 187 ? 2.582 -11.380 -16.425 1.00 31.62 232 LEU C O 1
ATOM 1506 N N . HIS A 1 188 ? 1.237 -12.183 -14.808 1.00 23.49 233 HIS C N 1
ATOM 1507 C CA . HIS A 1 188 ? 2.206 -13.159 -14.306 1.00 25.34 233 HIS C CA 1
ATOM 1508 C C . HIS A 1 188 ? 1.641 -14.568 -14.471 1.00 25.71 233 HIS C C 1
ATOM 1509 O O . HIS A 1 188 ? 0.442 -14.799 -14.274 1.00 23.13 233 HIS C O 1
ATOM 1516 N N . SER A 1 189 ? 2.492 -15.524 -14.834 1.00 25.61 234 SER C N 1
ATOM 1517 C CA . SER A 1 189 ? 2.014 -16.882 -15.013 1.00 23.56 234 SER C CA 1
ATOM 1518 C C . SER A 1 189 ? 1.577 -17.486 -13.681 1.00 23.22 234 SER C C 1
ATOM 1519 O O . SER A 1 189 ? 2.031 -17.056 -12.614 1.00 28.42 234 SER C O 1
ATOM 1522 N N . GLY A 1 190 ? 0.702 -18.491 -13.761 1.00 23.39 235 GLY C N 1
ATOM 1523 C CA . GLY A 1 190 ? 0.276 -19.276 -12.614 1.00 30.41 235 GLY C CA 1
ATOM 1524 C C . GLY A 1 190 ? 0.325 -20.755 -12.982 1.00 28.22 235 GLY C C 1
ATOM 1525 O O . GLY A 1 190 ? 0.762 -21.109 -14.080 1.00 24.88 235 GLY C O 1
ATOM 1526 N N . ASN A 1 191 ? -0.124 -21.633 -12.092 1.00 27.75 236 ASN C N 1
ATOM 1527 C CA . ASN A 1 191 ? 0.087 -23.055 -12.359 1.00 32.51 236 ASN C CA 1
ATOM 1528 C C . ASN A 1 191 ? -0.518 -23.512 -13.683 1.00 28.32 236 ASN C C 1
ATOM 1529 O O . ASN A 1 191 ? 0.063 -24.366 -14.352 1.00 27.87 236 ASN C O 1
ATOM 1534 N N . HIS A 1 192 ? -1.632 -22.892 -14.093 1.00 23.44 237 HIS C N 1
ATOM 1535 C CA . HIS A 1 192 ? -2.324 -23.274 -15.327 1.00 28.42 237 HIS C CA 1
ATOM 1536 C C . HIS A 1 192 ? -1.984 -22.455 -16.574 1.00 26.36 237 HIS C C 1
ATOM 1537 O O . HIS A 1 192 ? -2.536 -22.710 -17.643 1.00 23.25 237 HIS C O 1
ATOM 1544 N N . SER A 1 193 ? -1.104 -21.462 -16.467 1.00 22.21 238 SER C N 1
ATOM 1545 C CA . SER A 1 193 ? -0.877 -20.594 -17.614 1.00 20.44 238 SER C CA 1
ATOM 1546 C C . SER A 1 193 ? -0.313 -21.320 -18.828 1.00 23.77 238 SER C C 1
ATOM 1547 O O . SER A 1 193 ? 0.457 -22.282 -18.707 1.00 29.66 238 SER C O 1
ATOM 1550 N N . PHE A 1 194 ? -0.712 -20.844 -19.998 1.00 20.94 239 PHE C N 1
ATOM 1551 C CA . PHE A 1 194 ? -0.287 -21.407 -21.268 1.00 25.44 239 PHE C CA 1
ATOM 1552 C C . PHE A 1 194 ? -0.098 -20.256 -22.245 1.00 26.86 239 PHE C C 1
ATOM 1553 O O . PHE A 1 194 ? -0.929 -19.333 -22.326 1.00 25.91 239 PHE C O 1
ATOM 1561 N N . ILE A 1 195 ? 1.004 -20.301 -22.983 1.00 22.21 240 ILE C N 1
ATOM 1562 C CA . ILE A 1 195 ? 1.310 -19.244 -23.914 1.00 26.32 240 ILE C CA 1
ATOM 1563 C C . ILE A 1 195 ? 1.717 -19.802 -25.269 1.00 28.64 240 ILE C C 1
ATOM 1564 O O . ILE A 1 195 ? 2.504 -20.759 -25.356 1.00 31.17 240 ILE C O 1
ATOM 1569 N N . LYS A 1 196 ? 1.179 -19.223 -26.336 1.00 25.78 241 LYS C N 1
ATOM 1570 C CA . LYS A 1 196 ? 1.583 -19.646 -27.676 1.00 37.27 241 LYS C CA 1
ATOM 1571 C C . LYS A 1 196 ? 1.450 -18.560 -28.733 1.00 36.93 241 LYS C C 1
ATOM 1572 O O . LYS A 1 196 ? 0.698 -17.593 -28.568 1.00 32.56 241 LYS C O 1
ATOM 1578 N N . GLY A 1 197 ? 2.200 -18.722 -29.818 1.00 31.27 242 GLY C N 1
ATOM 1579 C CA . GLY A 1 197 ? 2.067 -17.835 -30.958 1.00 40.00 242 GLY C CA 1
ATOM 1580 C C . GLY A 1 197 ? 0.699 -18.070 -31.561 1.00 46.20 242 GLY C C 1
ATOM 1581 O O . GLY A 1 197 ? 0.233 -19.206 -31.610 1.00 42.45 242 GLY C O 1
ATOM 1582 N N . GLU A 1 198 ? 0.039 -17.008 -32.008 1.00 43.67 243 GLU C N 1
ATOM 1583 C CA . GLU A 1 198 ? -1.332 -17.141 -32.488 1.00 56.64 243 GLU C CA 1
ATOM 1584 C C . GLU A 1 198 ? -1.437 -18.115 -33.661 1.00 63.36 243 GLU C C 1
ATOM 1585 O O . GLU A 1 198 ? -0.618 -18.087 -34.580 1.00 72.88 243 GLU C O 1
#

Foldseek 3Di:
DLCPPPDPPWAWFADKDKWFWAFKDDKDAFPVRPFIWIWTWIGDQVAIAIEIEGAVVCVVVRDHGFMKMKGRWIADPRHIYYYPNMDIGGDDPVNDDDHDPVRSVVSQAADAPVVVLPDDFFDWHWHWFAWDDWADDQQWIKTWTHDPPDIAIEIERDRDDPEAEDPPFIKTKGGWTWDPPPDGIHTYDDRPIHMYGD

Nearest PDB structures (foldseek):
  4l5s-assembly1_A  TM=9.819E-01  e=2.575E-33  Mus musculus
  4jbj-assembly1_A  TM=9.726E-01  e=1.189E-32  Mus musculus
  4jbj-assembly2_B  TM=9.800E-01  e=1.813E-32  Mus musculus
  4lnq-assembly1_B  TM=9.720E-01  e=1.468E-32  Mus musculus
  4jbk-assembly1_A  TM=9.839E-01  e=1.276E-31  Mus musculus

Secondary structure (DSSP, 8-state):
-TTTTPPTTPEEE-S-EEEEEEEEPPPEEETTTTEEEEEEEEE-SS-EEEEEE--GGGGGG--TT-EEEEESEEEETTEEEE-TT-EEEEPPGGG--PPPHHHHHHHH----HHHHTTSPTT-EEEEEEEEEEEEE-SS-EEEEEE-SS-EEEEEE-SS-------TTPPEEEEEEEEE-SSS--EEE--TT-EEEE-

Radius of gyration: 17.17 Å; Cα contacts (8 Å, |Δi|>4): 436; chains: 1; bounding box: 51×41×32 Å

Sequence (198 aa):
TPKKNISKGAVLHEKPMTVMVLTATEPFNYKEGKENMFHATVATESKYYRVKVFNMDLKEKFTENQFITISKYFNSSGILEINETATVSEAAPNQMFEVPKNIIRSAKETLKISKIKELDSGTLIYGVFAVEKKKVNDKSITFKIKDNNEEDNIKVVWDKEQHNINYEKGDKLQLFSFHLRKGNGKPILHSGNHSFIKGE

Solvent-accessible surface area: 10991 Å² total; per-residue (Å²): 136,92,90,88,37,20,30,202,70,8,88,74,69,122,158,86,38,20,0,23,0,20,77,36,5,87,57,31,90,9,104,126,56,138,41,58,0,0,1,5,10,0,0,13,105,87,121,74,34,40,1,5,0,14,24,52,108,12,65,144,79,8,66,70,91,92,29,6,18,1,20,86,14,5,36,17,122,41,19,2,1,0,6,121,29,17,71,14,52,146,2,42,114,139,81,90,48,145,17,43,59,84,20,44,134,48,8,150,110,48,98,93,0,41,89,1,46,95,62,113,72,47,45,50,6,26,8,39,6,40,37,79,124,99,125,82,47,133,161,18,5,21,6,65,0,82,36,152,106,34,55,5,108,0,19,6,75,37,100,70,78,118,34,112,33,88,205,75,47,117,0,47,1,21,0,0,54,1,120,76,61,172,56,169,31,36,0,20,9,17,86,8,1,26,3,54,12,128

B-factor: mean 43.22, std 16.35, range [16.8, 113.61]